Protein AF-A0A6P4A0Z2-F1 (afdb_monomer_lite)

pLDDT: mean 74.99, std 14.37, range [26.72, 94.12]

Secondary structure (DSSP, 8-state):
--HHHHHHHHHHHHHH-SPPB--TTEEEEEE-TTS-GGG--SSS---S--S-SS--BTEEEEEEEEETTEEEEEEEEB-S------BEE-TTS-EE----S---EEEEEEES--HHHH-SS--SSPTTHHHHHTTSPP-SSSBSS-SEEEEEEEETTS-EEEEEEE-TTT--THHHHHHHHHHHHHHTT-SS-SS--B--GGGGSPPSS----S--SSB-SS--THHHH---------EEEEE-HHHHHHHHHTS-TTTTTT--HHHHHHHHHHHHHHHHTT--TT-EEEEEEEEETTSHHHHHHHT--TTB-S--EEEEEEEEEHHHHHH------

Radius of gyration: 21.18 Å; chains: 1; bounding box: 59×42×60 Å

Foldseek 3Di:
DFLVVLLLQLLCCVVPNDFDFPQPLEAEEEECQPLCQQVQDLPPDGDQDGDDLADAASYKYWHWHDDPRFTFTKIKDKHDDDDDEAFDQDPVRDTDDDPPPPDEAEAEAEDAADCVRQPPPNDPNRPCVCVVCVVQDGDPHYHHGGQKYWYWYQYNVRDIDTDIDHRQQFFDSNQVSQVSNQSSCVSVVNPDDPFDADAPPVLSHHDVVHDNDDDDPRGDPHRDPVSVPPPDDDDMDIDMDIQTPVNLVVLLVLDDPVPSPPDDSVNSVQVVVSLVVLVVVPDDQADKRKYKYKDQCPDPNNCVVSVPGPNHGGDRIDIDMDIDGNVVSVVPDDPPD

Structure (mmCIF, N/CA/C/O backbone):
data_AF-A0A6P4A0Z2-F1
#
_entry.id   AF-A0A6P4A0Z2-F1
#
loop_
_atom_site.group_PDB
_atom_site.id
_atom_site.type_symbol
_atom_site.label_atom_id
_atom_site.label_alt_id
_atom_site.label_comp_id
_atom_site.label_asym_id
_atom_site.label_entity_id
_atom_site.label_seq_id
_atom_site.pdbx_PDB_ins_code
_atom_site.Cartn_x
_atom_site.Cartn_y
_atom_site.Cartn_z
_atom_site.occupancy
_atom_site.B_iso_or_equiv
_atom_site.auth_seq_id
_atom_site.auth_comp_id
_atom_site.auth_asym_id
_atom_site.auth_atom_id
_atom_site.pdbx_PD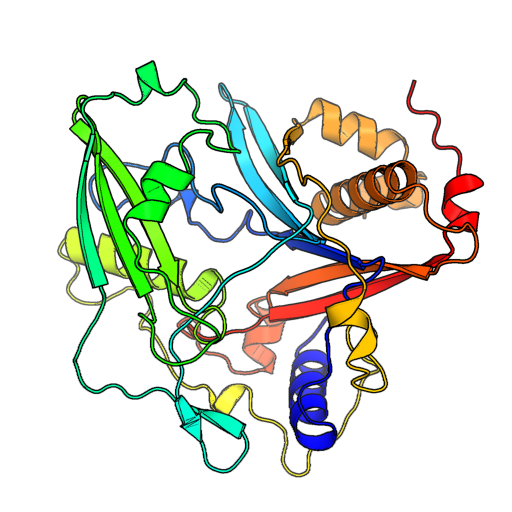B_model_num
ATOM 1 N N . MET A 1 1 ? 5.266 6.860 -14.976 1.00 73.88 1 MET A N 1
ATOM 2 C CA . MET A 1 1 ? 4.155 6.043 -15.514 1.00 73.88 1 MET A CA 1
ATOM 3 C C . MET A 1 1 ? 3.021 6.963 -15.969 1.00 73.88 1 MET A C 1
ATOM 5 O O . MET A 1 1 ? 2.949 8.081 -15.468 1.00 73.88 1 MET A O 1
ATOM 9 N N . ASN A 1 2 ? 2.187 6.549 -16.927 1.00 84.50 2 ASN A N 1
ATOM 10 C CA . ASN A 1 2 ? 1.058 7.326 -17.463 1.00 84.50 2 ASN A CA 1
ATOM 11 C C . ASN A 1 2 ? -0.149 6.408 -17.769 1.00 84.50 2 ASN A C 1
ATOM 13 O O . ASN A 1 2 ? -0.072 5.197 -17.563 1.00 84.50 2 ASN A O 1
ATOM 17 N N . ALA A 1 3 ? -1.253 6.968 -18.272 1.00 86.81 3 ALA A N 1
ATOM 18 C CA . ALA A 1 3 ? -2.455 6.202 -18.612 1.00 86.81 3 ALA A CA 1
ATOM 19 C C . ALA A 1 3 ? -2.230 5.135 -19.701 1.00 86.81 3 ALA A C 1
ATOM 21 O O . ALA A 1 3 ? -2.790 4.046 -19.614 1.00 86.81 3 ALA A O 1
ATOM 22 N N . GLU A 1 4 ? -1.389 5.411 -20.702 1.00 89.88 4 GLU A N 1
ATOM 23 C CA . GLU A 1 4 ? -1.072 4.444 -21.764 1.00 89.88 4 GLU A CA 1
ATOM 24 C C . GLU A 1 4 ? -0.305 3.226 -21.231 1.00 89.88 4 GLU A C 1
ATOM 26 O O . GLU A 1 4 ? -0.556 2.106 -21.670 1.00 89.88 4 GLU A O 1
ATOM 31 N N . TYR A 1 5 ? 0.560 3.418 -20.231 1.00 88.00 5 TYR A N 1
ATOM 32 C CA . TYR A 1 5 ? 1.212 2.317 -19.524 1.00 88.00 5 TYR A CA 1
ATOM 33 C C . TYR A 1 5 ? 0.182 1.392 -18.866 1.00 88.00 5 TYR A C 1
ATOM 35 O O . TYR A 1 5 ? 0.213 0.187 -19.091 1.00 88.00 5 TYR A O 1
ATOM 43 N N . ILE A 1 6 ? -0.790 1.958 -18.139 1.00 87.19 6 ILE A N 1
ATOM 44 C CA . ILE A 1 6 ? -1.854 1.194 -17.465 1.00 87.19 6 ILE A CA 1
ATOM 45 C C . ILE A 1 6 ? -2.699 0.405 -18.483 1.00 87.19 6 ILE A C 1
ATOM 47 O O . ILE A 1 6 ? -2.947 -0.782 -18.277 1.00 87.19 6 ILE A O 1
ATOM 51 N N . ARG A 1 7 ? -3.062 1.007 -19.628 1.00 89.62 7 ARG A N 1
ATOM 52 C CA . ARG A 1 7 ? -3.749 0.285 -20.721 1.00 89.62 7 ARG A CA 1
ATOM 53 C C . ARG A 1 7 ? -2.883 -0.833 -21.314 1.00 89.62 7 ARG A C 1
ATOM 55 O O . ARG A 1 7 ? -3.384 -1.918 -21.586 1.00 89.62 7 ARG A O 1
ATOM 62 N N . SER A 1 8 ? -1.582 -0.593 -21.481 1.00 90.44 8 SER A N 1
ATOM 63 C CA . SER A 1 8 ? -0.630 -1.604 -21.956 1.00 90.44 8 SER A CA 1
ATOM 64 C C . SER A 1 8 ? -0.470 -2.768 -20.971 1.00 90.44 8 SER A C 1
ATOM 66 O O . SER A 1 8 ? -0.196 -3.883 -21.412 1.00 90.44 8 SER A O 1
ATOM 68 N N . VAL A 1 9 ? -0.613 -2.543 -19.656 1.00 88.00 9 VAL A N 1
ATOM 69 C CA . VAL A 1 9 ? -0.628 -3.624 -18.650 1.00 88.00 9 VAL A CA 1
ATOM 70 C C . VAL A 1 9 ? -1.901 -4.455 -18.794 1.00 88.00 9 VAL A C 1
ATOM 72 O O . VAL A 1 9 ? -1.806 -5.672 -18.905 1.00 88.00 9 VAL A O 1
ATOM 75 N N . ALA A 1 10 ? -3.080 -3.827 -18.868 1.00 88.12 10 ALA A N 1
ATOM 76 C CA . ALA A 1 10 ? -4.346 -4.547 -19.050 1.00 88.12 10 ALA A CA 1
ATOM 77 C C . ALA A 1 10 ? -4.332 -5.433 -20.314 1.00 88.12 10 ALA A C 1
ATOM 79 O O . ALA A 1 10 ? -4.709 -6.604 -20.267 1.00 88.12 10 ALA A O 1
ATOM 80 N N . ASP A 1 11 ? -3.805 -4.907 -21.423 1.00 89.69 11 ASP A N 1
ATOM 81 C CA . ASP A 1 11 ? -3.636 -5.660 -22.668 1.00 89.69 11 ASP A CA 1
ATOM 82 C C . ASP A 1 11 ? -2.631 -6.814 -22.545 1.00 89.69 11 ASP A C 1
ATOM 84 O O . ASP A 1 11 ? -2.866 -7.882 -23.111 1.00 89.69 11 ASP A O 1
ATOM 88 N N . LEU A 1 12 ? -1.525 -6.628 -21.810 1.00 87.38 12 LEU A N 1
ATOM 89 C CA . LEU A 1 12 ? -0.565 -7.702 -21.534 1.00 87.38 12 LEU A CA 1
ATOM 90 C C . LEU A 1 12 ? -1.259 -8.869 -20.823 1.00 87.38 12 LEU A C 1
ATOM 92 O O . LEU A 1 12 ? -1.115 -10.003 -21.271 1.00 87.38 12 LEU A O 1
ATOM 96 N N . MET A 1 13 ? -2.034 -8.582 -19.772 1.00 85.38 13 MET A N 1
ATOM 97 C CA . MET A 1 13 ? -2.726 -9.596 -18.965 1.00 85.38 13 MET A CA 1
ATOM 98 C C . MET A 1 13 ? -3.702 -10.436 -19.799 1.00 85.38 13 MET A C 1
ATOM 100 O O . MET A 1 13 ? -3.800 -11.644 -19.603 1.00 85.38 13 MET A O 1
ATOM 104 N N . VAL A 1 14 ? -4.393 -9.821 -20.764 1.00 85.31 14 VAL A N 1
ATOM 105 C CA . VAL A 1 14 ? -5.314 -10.534 -21.669 1.00 85.31 14 VAL A CA 1
ATOM 106 C C . VAL A 1 14 ? -4.571 -11.309 -22.765 1.00 85.31 14 VAL A C 1
ATOM 108 O O . VAL A 1 14 ? -4.994 -12.400 -23.133 1.00 85.31 14 VAL A O 1
ATOM 111 N N . ILE A 1 15 ? -3.454 -10.789 -23.289 1.00 85.00 15 ILE A N 1
ATOM 112 C CA . ILE A 1 15 ? -2.695 -11.434 -24.379 1.00 85.00 15 ILE A CA 1
ATOM 113 C C . ILE A 1 15 ? -1.802 -12.582 -23.884 1.00 85.00 15 ILE A C 1
ATOM 115 O O . ILE A 1 15 ? -1.571 -13.541 -24.621 1.00 85.00 15 ILE A O 1
ATOM 119 N N . LYS A 1 16 ? -1.241 -12.468 -22.677 1.00 81.00 16 LYS A N 1
ATOM 120 C CA . LYS A 1 16 ? -0.236 -13.395 -22.129 1.00 81.00 16 LYS A CA 1
ATOM 121 C C . LYS A 1 16 ? -0.747 -14.257 -20.974 1.00 81.00 16 LYS A C 1
ATOM 123 O O . LYS A 1 16 ? -0.000 -15.110 -20.503 1.00 81.00 16 LYS A O 1
ATOM 128 N N . GLY A 1 17 ? -1.984 -14.045 -20.525 1.00 71.69 17 GLY A N 1
ATOM 129 C CA . GLY A 1 17 ? -2.387 -14.420 -19.172 1.00 71.69 17 GLY A CA 1
ATOM 130 C C . GLY A 1 17 ? -1.725 -13.501 -18.140 1.00 71.69 17 GLY A C 1
ATOM 131 O O . GLY A 1 17 ? -0.944 -12.614 -18.492 1.00 71.69 17 GLY A O 1
ATOM 132 N N . ARG A 1 18 ? -2.025 -13.707 -16.855 1.00 66.56 18 ARG A N 1
ATOM 133 C CA . ARG A 1 18 ? -1.380 -12.977 -15.756 1.00 66.56 18 ARG A CA 1
ATOM 134 C C . ARG A 1 18 ? 0.039 -13.528 -15.543 1.00 66.56 18 ARG A C 1
ATOM 136 O O . ARG A 1 18 ? 0.144 -14.653 -15.057 1.00 66.56 18 ARG A O 1
ATOM 143 N N . PRO A 1 19 ? 1.119 -12.799 -15.886 1.00 65.56 19 PRO A N 1
ATOM 144 C CA . PRO A 1 19 ? 2.472 -13.305 -15.690 1.00 65.56 19 PRO A CA 1
ATOM 145 C C . PRO A 1 19 ? 2.824 -13.314 -14.200 1.00 65.56 19 PRO A C 1
ATOM 147 O O . PRO A 1 19 ? 2.279 -12.522 -13.426 1.00 65.56 19 PRO A O 1
ATOM 150 N N . GLY A 1 20 ? 3.775 -14.163 -13.811 1.00 60.91 20 GLY A N 1
ATOM 151 C CA . GLY A 1 20 ? 4.375 -14.091 -12.481 1.00 60.91 20 GLY A CA 1
ATOM 152 C C . GLY A 1 20 ? 5.139 -12.777 -12.289 1.00 60.91 20 GLY A C 1
ATOM 153 O O . GLY A 1 20 ? 5.854 -12.323 -13.191 1.00 60.91 20 GLY A O 1
ATOM 154 N N . ASP A 1 21 ? 5.000 -12.173 -11.110 1.00 62.19 21 ASP A N 1
ATOM 155 C CA . ASP A 1 21 ? 5.887 -11.099 -10.668 1.00 62.19 21 ASP A CA 1
ATOM 156 C C . ASP A 1 21 ? 7.296 -11.676 -10.447 1.00 62.19 21 ASP A C 1
ATOM 158 O O . ASP A 1 21 ? 7.446 -12.778 -9.915 1.00 62.19 21 ASP A O 1
ATOM 162 N N . LYS A 1 22 ? 8.352 -10.938 -10.812 1.00 62.84 22 LYS A N 1
ATOM 163 C CA . LYS A 1 22 ? 9.720 -11.347 -10.456 1.00 62.84 22 LYS A CA 1
ATOM 164 C C . LYS A 1 22 ? 9.920 -11.160 -8.948 1.00 62.84 22 LYS A C 1
ATOM 166 O O . LYS A 1 22 ? 9.999 -10.018 -8.490 1.00 62.84 22 LYS A O 1
ATOM 171 N N . LEU A 1 23 ? 10.010 -12.248 -8.182 1.00 62.28 23 LEU A N 1
ATOM 172 C CA . LEU A 1 23 ? 10.170 -12.200 -6.723 1.00 62.28 23 LEU A CA 1
ATOM 173 C C . LEU A 1 23 ? 11.648 -12.275 -6.319 1.00 62.28 23 LEU A C 1
ATOM 175 O O . LEU A 1 23 ? 12.106 -11.459 -5.514 1.00 62.28 23 LEU A O 1
ATOM 179 N N . SER A 1 24 ? 12.422 -13.178 -6.929 1.00 62.06 24 SER A N 1
ATOM 180 C CA . SER A 1 24 ? 13.858 -13.289 -6.666 1.00 62.06 24 SER A CA 1
ATOM 181 C C . SER A 1 24 ? 14.622 -12.001 -6.989 1.00 62.06 24 SER A C 1
ATOM 183 O O . SER A 1 24 ? 14.451 -11.376 -8.042 1.00 62.06 24 SER A O 1
ATOM 185 N N . GLY A 1 25 ? 15.463 -11.575 -6.041 1.00 62.03 25 GLY A N 1
ATOM 186 C CA . GLY A 1 25 ? 16.284 -10.364 -6.134 1.00 62.03 25 GLY A CA 1
ATOM 187 C C . GLY A 1 25 ? 15.515 -9.040 -6.234 1.00 62.03 25 GLY A C 1
ATOM 188 O O . GLY A 1 25 ? 16.148 -7.993 -6.385 1.00 62.03 25 GLY A O 1
ATOM 189 N N . ASN A 1 26 ? 14.181 -9.051 -6.145 1.00 68.62 26 ASN A N 1
ATOM 190 C CA . ASN A 1 26 ? 13.351 -7.853 -6.219 1.00 68.62 26 ASN A CA 1
ATOM 191 C C . ASN A 1 26 ? 13.141 -7.238 -4.824 1.00 68.62 26 ASN A C 1
ATOM 193 O O . ASN A 1 26 ? 13.148 -7.924 -3.795 1.00 68.62 26 ASN A O 1
ATOM 197 N N . TYR A 1 27 ? 12.980 -5.920 -4.786 1.00 72.88 27 TYR A N 1
ATOM 198 C CA . TYR A 1 27 ? 12.559 -5.151 -3.622 1.00 72.88 27 TYR A CA 1
ATOM 199 C C . TYR A 1 27 ? 11.409 -4.248 -4.060 1.00 72.88 27 TYR A C 1
ATOM 201 O O . TYR A 1 27 ? 11.608 -3.274 -4.786 1.00 72.88 27 TYR A O 1
ATOM 209 N N . ILE A 1 28 ? 10.192 -4.606 -3.669 1.00 72.88 28 ILE A N 1
ATOM 210 C CA . ILE A 1 28 ? 8.987 -3.852 -3.994 1.00 72.88 28 ILE A CA 1
ATOM 211 C C . ILE A 1 28 ? 8.814 -2.764 -2.930 1.00 72.88 28 ILE A C 1
ATOM 213 O O . ILE A 1 28 ? 8.927 -3.048 -1.742 1.00 72.88 28 ILE A O 1
ATOM 217 N N . VAL A 1 29 ? 8.548 -1.517 -3.321 1.00 73.50 29 VAL A N 1
ATOM 218 C CA . VAL A 1 29 ? 8.342 -0.405 -2.377 1.00 73.50 29 VAL A CA 1
ATOM 219 C C . VAL A 1 29 ? 7.058 0.342 -2.698 1.00 73.50 29 VAL A C 1
ATOM 221 O O . VAL A 1 29 ? 6.852 0.773 -3.834 1.00 73.50 29 VAL A O 1
ATOM 224 N N . SER A 1 30 ? 6.211 0.529 -1.686 1.00 78.00 30 SER A N 1
ATOM 225 C CA . SER A 1 30 ? 4.971 1.298 -1.781 1.00 78.00 30 SER A CA 1
ATOM 226 C C . SER A 1 30 ? 5.030 2.562 -0.923 1.00 78.00 30 SER A C 1
ATOM 228 O O . SER A 1 30 ? 5.354 2.514 0.266 1.00 78.00 30 SER A O 1
ATOM 230 N N . ASP A 1 31 ? 4.723 3.710 -1.529 1.00 76.38 31 ASP A N 1
ATOM 231 C CA . ASP A 1 31 ? 4.535 4.969 -0.807 1.00 76.38 31 ASP A CA 1
ATOM 232 C C . ASP A 1 31 ? 3.064 5.127 -0.421 1.00 76.38 31 ASP A C 1
ATOM 234 O O . ASP A 1 31 ? 2.204 5.350 -1.277 1.00 76.38 31 ASP A O 1
ATOM 238 N N . ILE A 1 32 ? 2.781 5.025 0.877 1.00 74.00 32 ILE A N 1
ATOM 239 C CA . ILE A 1 32 ? 1.437 5.209 1.429 1.00 74.00 32 ILE A CA 1
ATOM 240 C C . ILE A 1 32 ? 1.324 6.463 2.305 1.00 74.00 32 ILE A C 1
ATOM 242 O O . ILE A 1 32 ? 0.273 6.690 2.902 1.00 74.00 32 ILE A O 1
ATOM 246 N N . THR A 1 33 ? 2.339 7.341 2.289 1.00 73.75 33 THR A N 1
ATOM 247 C CA . THR A 1 33 ? 2.391 8.641 3.004 1.00 73.75 33 THR A CA 1
ATOM 248 C C . THR A 1 33 ? 1.307 9.645 2.585 1.00 73.75 33 THR A C 1
ATOM 250 O O . THR A 1 33 ? 1.284 10.779 3.055 1.00 73.75 33 THR A O 1
ATOM 253 N N . ARG A 1 34 ? 0.452 9.268 1.629 1.00 73.12 34 ARG A N 1
ATOM 254 C CA . ARG A 1 34 ? -0.602 10.097 1.030 1.00 73.12 34 ARG A CA 1
ATOM 255 C C . ARG A 1 34 ? -1.938 9.361 0.919 1.00 73.12 34 ARG A C 1
ATOM 257 O O . ARG A 1 34 ? -2.757 9.710 0.071 1.00 73.12 34 ARG A O 1
ATOM 264 N N . THR A 1 35 ? -2.128 8.312 1.718 1.00 68.69 35 THR A N 1
ATOM 265 C CA . THR A 1 35 ? -3.398 7.568 1.786 1.00 68.69 35 THR A CA 1
ATOM 266 C C . THR A 1 35 ? -4.459 8.292 2.615 1.00 68.69 35 THR A C 1
ATOM 268 O O . THR A 1 35 ? -5.642 8.039 2.403 1.00 68.69 35 THR A O 1
ATOM 271 N N . GLY A 1 36 ? -4.060 9.225 3.492 1.00 72.44 36 GLY A N 1
ATOM 272 C CA . GLY A 1 36 ? -4.975 9.977 4.353 1.00 72.44 36 GLY A CA 1
ATOM 273 C C . GLY A 1 36 ? -5.558 9.128 5.481 1.00 72.44 36 GLY A C 1
ATOM 274 O O . GLY A 1 36 ? -6.582 9.493 6.048 1.00 72.44 36 GLY A O 1
ATOM 275 N N . LEU A 1 37 ? -4.937 7.982 5.787 1.00 73.12 37 LEU A N 1
ATOM 276 C CA . LEU A 1 37 ? -5.326 7.122 6.905 1.00 73.12 37 LEU A CA 1
ATOM 277 C C . LEU A 1 37 ? -5.089 7.827 8.249 1.00 73.12 37 LEU A C 1
ATOM 279 O O . LEU A 1 37 ? -5.824 7.583 9.201 1.00 73.12 37 LEU A O 1
ATOM 283 N N . GLU A 1 38 ? -4.107 8.730 8.311 1.00 75.62 38 GLU A N 1
ATOM 284 C CA . GLU A 1 38 ? -3.808 9.560 9.481 1.00 75.62 38 GLU A CA 1
ATOM 285 C C . GLU A 1 38 ? -4.882 10.620 9.793 1.00 75.62 38 GLU A C 1
ATOM 287 O O . GLU A 1 38 ? -4.957 11.093 10.925 1.00 75.62 38 GLU A O 1
ATOM 292 N N . ASP A 1 39 ? -5.725 10.971 8.815 1.00 79.75 39 ASP A N 1
ATOM 293 C CA . ASP A 1 39 ? -6.768 12.001 8.933 1.00 79.75 39 ASP A CA 1
ATOM 294 C C . ASP A 1 39 ? -8.164 11.404 9.239 1.00 79.75 39 ASP A C 1
ATOM 296 O O . ASP A 1 39 ? -9.150 12.134 9.378 1.00 79.75 39 ASP A O 1
ATOM 300 N N . VAL A 1 40 ? -8.275 10.072 9.349 1.00 73.06 40 VAL A N 1
ATOM 301 C CA . VAL A 1 40 ? -9.548 9.358 9.556 1.00 73.06 40 VAL A CA 1
ATOM 302 C C . VAL A 1 40 ? -10.035 9.501 11.002 1.00 73.06 40 VAL A C 1
ATOM 304 O O . VAL A 1 40 ? -9.732 8.681 11.866 1.00 73.06 40 VAL A O 1
ATOM 307 N N . ASP A 1 41 ? -10.878 10.501 11.259 1.00 72.88 41 ASP A N 1
ATOM 308 C CA . ASP A 1 41 ? -11.636 10.615 12.512 1.00 72.88 41 ASP A CA 1
ATOM 309 C C . ASP A 1 41 ? -13.048 10.018 12.371 1.00 72.88 41 ASP A C 1
ATOM 311 O O . ASP A 1 41 ? -13.933 10.585 11.718 1.00 72.88 41 ASP A O 1
ATOM 315 N N . SER A 1 42 ? -13.276 8.896 13.059 1.00 60.53 42 SER A N 1
ATOM 316 C CA . SER A 1 42 ? -14.569 8.191 13.123 1.00 60.53 42 SER A CA 1
ATOM 317 C C . SER A 1 42 ? -15.516 8.717 14.219 1.00 60.53 42 SER A C 1
ATOM 319 O O . SER A 1 42 ? -16.473 8.037 14.584 1.00 60.53 42 SER A O 1
ATOM 321 N N . GLY A 1 43 ? -15.255 9.912 14.762 1.00 56.12 43 GLY A N 1
ATOM 322 C CA . GLY A 1 43 ? -15.976 10.519 15.890 1.00 56.12 43 GLY A CA 1
ATOM 323 C C . GLY A 1 43 ? -15.319 10.274 17.254 1.00 56.12 43 GLY A C 1
ATOM 324 O O . GLY A 1 43 ? -15.958 10.493 18.279 1.00 56.12 43 GLY A O 1
ATOM 325 N N . TRP A 1 44 ? -14.071 9.799 17.263 1.00 60.25 44 TRP A N 1
ATOM 326 C CA . TRP A 1 44 ? -13.322 9.388 18.461 1.00 60.25 44 TRP A CA 1
ATOM 327 C C . TRP A 1 44 ? -11.921 10.028 18.534 1.00 60.25 44 TRP A C 1
ATOM 329 O O . TRP A 1 44 ? -11.174 9.748 19.467 1.00 60.25 44 TRP A O 1
ATOM 339 N N . GLY A 1 45 ? -11.569 10.900 17.581 1.00 68.88 45 GLY A N 1
ATOM 340 C CA . GLY A 1 45 ? -10.248 11.519 17.469 1.00 68.88 45 GLY A CA 1
ATOM 341 C C . GLY A 1 45 ? -9.424 10.969 16.303 1.00 68.88 45 GLY A C 1
ATOM 342 O O . GLY A 1 45 ? -9.870 10.096 15.558 1.00 68.88 45 GLY A O 1
ATOM 343 N N . LEU A 1 46 ? -8.221 11.521 16.137 1.00 75.25 46 LEU A N 1
ATOM 344 C CA . LEU A 1 46 ? -7.253 11.089 15.124 1.00 75.25 46 LEU A CA 1
ATOM 345 C C . LEU A 1 46 ? -6.423 9.894 15.632 1.00 75.25 46 LEU A C 1
ATOM 347 O O . LEU A 1 46 ? -6.137 9.830 16.830 1.00 75.25 46 LEU A O 1
ATOM 351 N N . PRO A 1 47 ? -6.009 8.966 14.752 1.00 73.94 47 PRO A N 1
ATOM 352 C CA . PRO A 1 47 ? -5.194 7.813 15.130 1.00 73.94 47 PRO A CA 1
ATOM 353 C C . PRO A 1 47 ? -3.756 8.201 15.521 1.00 73.94 47 PRO A C 1
ATOM 355 O O . PRO A 1 47 ? -3.130 9.037 14.874 1.00 73.94 47 PRO A O 1
ATOM 358 N N . GLU A 1 48 ? -3.189 7.526 16.530 1.00 68.62 48 GLU A N 1
ATOM 359 C CA . GLU A 1 48 ? -1.758 7.654 16.879 1.00 68.62 48 GLU A CA 1
ATOM 360 C C . GLU A 1 48 ? -0.833 7.026 15.822 1.00 68.62 48 GLU A C 1
ATOM 362 O O . GLU A 1 48 ? 0.272 7.509 15.574 1.00 68.62 48 GLU A O 1
ATOM 367 N N . TYR A 1 49 ? -1.293 5.948 15.184 1.00 75.81 49 TYR A N 1
ATOM 368 C CA . TYR A 1 49 ? -0.614 5.273 14.085 1.00 75.81 49 TYR A CA 1
ATOM 369 C C . TYR A 1 49 ? -1.641 4.794 13.057 1.00 75.81 49 TYR A C 1
ATOM 371 O O . TYR A 1 49 ? -2.660 4.205 13.418 1.00 75.81 49 TYR A O 1
ATOM 379 N N . ALA A 1 50 ? -1.358 5.022 11.773 1.00 75.56 50 ALA A N 1
ATOM 380 C CA . ALA A 1 50 ? -2.250 4.674 10.676 1.00 75.56 50 ALA A CA 1
ATOM 381 C C . ALA A 1 50 ? -1.451 4.111 9.487 1.00 75.56 50 ALA A C 1
ATOM 383 O O . ALA A 1 50 ? -0.849 4.848 8.707 1.00 75.56 50 ALA A O 1
ATOM 384 N N . GLY A 1 51 ? -1.411 2.782 9.366 1.00 67.38 51 GLY A N 1
ATOM 385 C CA . GLY A 1 51 ? -0.660 2.081 8.324 1.00 67.38 51 GLY A CA 1
ATOM 386 C C . GLY A 1 51 ? -0.550 0.567 8.571 1.00 67.38 51 GLY A C 1
ATOM 387 O O . GLY A 1 51 ? -1.150 0.057 9.519 1.00 67.38 51 GLY A O 1
ATOM 388 N N . PRO A 1 52 ? 0.194 -0.169 7.724 1.00 59.75 52 PRO A N 1
ATOM 389 C CA . PRO A 1 52 ? 0.445 -1.598 7.880 1.00 59.75 52 PRO A CA 1
ATOM 390 C C . PRO A 1 52 ? 1.240 -1.893 9.167 1.00 59.75 52 PRO A C 1
ATOM 392 O O . PRO A 1 52 ? 2.385 -1.458 9.283 1.00 59.75 52 PRO A O 1
ATOM 395 N N . PRO A 1 53 ? 0.697 -2.665 10.127 1.00 55.41 53 PRO A N 1
ATOM 396 C CA . PRO A 1 53 ? 1.360 -2.925 11.414 1.00 55.41 53 PRO A CA 1
ATOM 397 C C . PRO A 1 53 ? 2.607 -3.823 11.298 1.00 55.41 53 PRO A C 1
ATOM 399 O O . PRO A 1 53 ? 3.406 -3.925 12.232 1.00 55.41 53 PRO A O 1
ATOM 402 N N . MET A 1 54 ? 2.756 -4.481 10.150 1.00 59.09 54 MET A N 1
ATOM 403 C CA . MET A 1 54 ? 3.887 -5.297 9.726 1.00 59.09 54 MET A CA 1
ATOM 404 C C . MET A 1 54 ? 3.984 -5.243 8.196 1.00 59.09 54 MET A C 1
ATOM 406 O O . MET A 1 54 ? 3.174 -4.586 7.537 1.00 59.09 54 MET A O 1
ATOM 410 N N . THR A 1 55 ? 4.961 -5.941 7.622 1.00 58.16 55 THR A N 1
ATOM 411 C CA . THR A 1 55 ? 5.202 -5.929 6.174 1.00 58.16 55 THR A CA 1
ATOM 412 C C . THR A 1 55 ? 5.307 -7.329 5.591 1.00 58.16 55 THR A C 1
ATOM 414 O O . THR A 1 55 ? 5.415 -8.306 6.327 1.00 58.16 55 THR A O 1
ATOM 417 N N . PHE A 1 56 ? 5.228 -7.419 4.264 1.00 56.88 56 PHE A N 1
ATOM 418 C CA . PHE A 1 56 ? 5.243 -8.679 3.527 1.00 56.88 56 PHE A CA 1
ATOM 419 C C . PHE A 1 56 ? 6.616 -8.958 2.910 1.00 56.88 56 PHE A C 1
ATOM 421 O O . PHE A 1 56 ? 7.398 -8.026 2.703 1.00 56.88 56 PHE A O 1
ATOM 428 N N . PRO A 1 57 ? 6.925 -10.227 2.598 1.00 49.91 57 PRO A N 1
ATOM 429 C CA . PRO A 1 57 ? 8.175 -10.622 1.962 1.00 49.91 57 PRO A CA 1
ATOM 430 C C . PRO A 1 57 ? 8.464 -9.747 0.751 1.00 49.91 57 PRO A C 1
ATOM 432 O O . PRO A 1 57 ? 7.579 -9.528 -0.074 1.00 49.91 57 PRO A O 1
ATOM 435 N N . TYR A 1 58 ? 9.698 -9.256 0.639 1.00 57.19 58 TYR A N 1
ATOM 436 C CA . TYR A 1 58 ? 10.149 -8.418 -0.479 1.00 57.19 58 TYR A CA 1
ATOM 437 C C . TYR A 1 58 ? 9.449 -7.049 -0.599 1.00 57.19 58 TYR A C 1
ATOM 439 O O . TYR A 1 58 ? 9.864 -6.264 -1.448 1.00 57.19 58 TYR A O 1
ATOM 447 N N . LEU A 1 59 ? 8.461 -6.723 0.247 1.00 59.78 59 LEU A N 1
ATOM 448 C CA . LEU A 1 59 ? 7.677 -5.488 0.200 1.00 59.78 59 LEU A CA 1
ATOM 449 C C . LEU A 1 59 ? 8.048 -4.540 1.350 1.00 59.78 59 LEU A C 1
ATOM 451 O O . LEU A 1 59 ? 7.953 -4.886 2.527 1.00 59.78 59 LEU A O 1
ATOM 455 N N . GLY A 1 60 ? 8.446 -3.320 0.996 1.00 61.47 60 GLY A N 1
ATOM 456 C CA . GLY A 1 60 ? 8.649 -2.209 1.918 1.00 61.47 60 GLY A CA 1
ATOM 457 C C . GLY A 1 60 ? 7.543 -1.160 1.813 1.00 61.47 60 GLY A C 1
ATOM 458 O O . GLY A 1 60 ? 7.052 -0.871 0.719 1.00 61.47 60 GLY A O 1
ATOM 459 N N . TYR A 1 61 ? 7.182 -0.547 2.940 1.00 73.62 61 TYR A N 1
ATOM 460 C CA . TYR A 1 61 ? 6.250 0.582 2.978 1.00 73.62 61 TYR A CA 1
ATOM 461 C C . TYR A 1 61 ? 6.919 1.824 3.554 1.00 73.62 61 TYR A C 1
ATOM 463 O O . TYR A 1 61 ? 7.548 1.771 4.612 1.00 73.62 61 TYR A O 1
ATOM 471 N N . ASN A 1 62 ? 6.716 2.954 2.878 1.00 77.50 62 ASN A N 1
ATOM 472 C CA . ASN A 1 62 ? 6.985 4.276 3.426 1.00 77.50 62 ASN A CA 1
ATOM 473 C C . ASN A 1 62 ? 5.673 4.828 3.994 1.00 77.50 62 ASN A C 1
ATOM 475 O O . ASN A 1 62 ? 4.711 5.027 3.248 1.00 77.50 62 ASN A O 1
ATOM 479 N N . VAL A 1 63 ? 5.641 5.062 5.306 1.00 78.50 63 VAL A N 1
ATOM 480 C CA . VAL A 1 63 ? 4.471 5.561 6.044 1.00 78.50 63 VAL A CA 1
ATOM 481 C C . VAL A 1 63 ? 4.781 6.946 6.599 1.00 78.50 63 VAL A C 1
ATOM 483 O O . VAL A 1 63 ? 5.901 7.211 7.042 1.00 78.50 63 VAL A O 1
ATOM 486 N N . HIS A 1 64 ? 3.808 7.853 6.557 1.00 79.88 64 HIS A N 1
ATOM 487 C CA . HIS A 1 64 ? 3.955 9.165 7.175 1.00 79.88 64 HIS A CA 1
ATOM 488 C C . HIS A 1 64 ? 3.820 9.020 8.695 1.00 79.88 64 HIS A C 1
ATOM 490 O O . HIS A 1 64 ? 2.926 8.320 9.166 1.00 79.88 64 HIS A O 1
ATOM 496 N N . TYR A 1 65 ? 4.730 9.619 9.468 1.00 78.50 65 TYR A N 1
ATOM 497 C CA . TYR A 1 65 ? 4.760 9.417 10.916 1.00 78.50 65 TYR A CA 1
ATOM 498 C C . TYR A 1 65 ? 5.298 10.639 11.662 1.00 78.50 65 TYR A C 1
ATOM 500 O O . TYR A 1 65 ? 6.287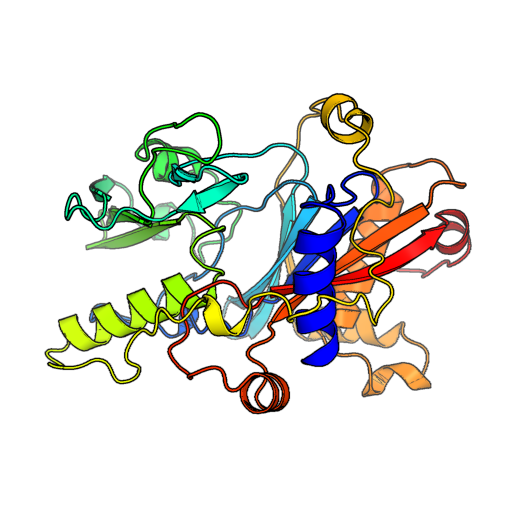 11.249 11.250 1.00 78.50 65 TYR A O 1
ATOM 508 N N . LYS A 1 66 ? 4.668 10.968 12.793 1.00 79.12 66 LYS A N 1
ATOM 509 C CA . LYS A 1 66 ? 5.062 12.068 13.681 1.00 79.12 66 LYS A CA 1
ATOM 510 C C . LYS A 1 66 ? 5.583 11.508 14.998 1.00 79.12 66 LYS A C 1
ATOM 512 O O . LYS A 1 66 ? 4.830 10.887 15.737 1.00 79.12 66 LYS A O 1
ATOM 517 N N . ASN A 1 67 ? 6.844 11.785 15.332 1.00 73.25 67 ASN A N 1
ATOM 518 C CA . ASN A 1 67 ? 7.442 11.370 16.604 1.00 73.25 67 ASN A CA 1
ATOM 519 C C . ASN A 1 67 ? 7.859 12.602 17.421 1.00 73.25 67 ASN A C 1
ATOM 521 O O . ASN A 1 67 ? 8.695 13.394 16.982 1.00 73.25 67 ASN A O 1
ATOM 525 N N . LYS A 1 68 ? 7.252 12.782 18.605 1.00 77.31 68 LYS A N 1
ATOM 526 C CA . LYS A 1 68 ? 7.556 13.863 19.572 1.00 77.31 68 LYS A CA 1
ATOM 527 C C . LYS A 1 68 ? 7.612 15.272 18.948 1.00 77.31 68 LYS A C 1
ATOM 529 O O . LYS A 1 68 ? 8.459 16.085 19.305 1.00 77.31 68 LYS A O 1
ATOM 534 N N . GLY A 1 69 ? 6.699 15.552 18.016 1.00 74.75 69 GLY A N 1
ATOM 535 C CA . GLY A 1 69 ? 6.584 16.845 17.327 1.00 74.75 69 GLY A CA 1
ATOM 536 C C . GLY A 1 69 ? 7.404 16.988 16.039 1.00 74.75 69 GLY A C 1
ATOM 537 O O . GLY A 1 69 ? 7.288 18.019 15.387 1.00 74.75 69 GLY A O 1
ATOM 538 N N . ASN A 1 70 ? 8.184 15.976 15.643 1.00 74.38 70 ASN A N 1
ATOM 539 C CA . ASN A 1 70 ? 8.916 15.963 14.374 1.00 74.38 70 ASN A CA 1
ATOM 540 C C . ASN A 1 70 ? 8.182 15.127 13.315 1.00 74.38 70 ASN A C 1
ATOM 542 O O . ASN A 1 70 ? 7.895 13.951 13.550 1.00 74.38 70 ASN A O 1
ATOM 546 N N . ASP A 1 71 ? 7.944 15.709 12.139 1.00 83.50 71 ASP A N 1
ATOM 547 C CA . ASP A 1 71 ? 7.485 14.988 10.947 1.00 83.50 71 ASP A CA 1
ATOM 548 C C . ASP A 1 71 ? 8.621 14.148 10.340 1.00 83.50 71 ASP A C 1
ATOM 550 O O . ASP A 1 71 ? 9.730 14.640 10.106 1.00 83.50 71 ASP A O 1
ATOM 554 N N . GLY A 1 72 ? 8.340 12.886 10.025 1.00 80.62 72 GLY A N 1
ATOM 555 C CA . GLY A 1 72 ? 9.290 11.977 9.391 1.00 80.62 72 GLY A CA 1
ATOM 556 C C . GLY A 1 72 ? 8.614 10.899 8.551 1.00 80.62 72 GLY A C 1
ATOM 557 O O . GLY A 1 72 ? 7.391 10.859 8.402 1.00 80.62 72 GLY A O 1
ATOM 558 N N . ILE A 1 73 ? 9.441 10.030 7.971 1.00 82.38 73 ILE A N 1
ATOM 559 C CA . ILE A 1 73 ? 8.980 8.826 7.277 1.00 82.38 73 ILE A CA 1
ATOM 560 C C . ILE A 1 73 ? 9.391 7.618 8.110 1.00 82.38 73 ILE A C 1
ATOM 562 O O . ILE A 1 73 ? 10.561 7.473 8.476 1.00 82.38 73 ILE A O 1
ATOM 566 N N . LEU A 1 74 ? 8.422 6.754 8.388 1.00 80.12 74 LEU A N 1
ATOM 567 C CA . LEU A 1 74 ? 8.656 5.446 8.968 1.00 80.12 74 LEU A CA 1
ATOM 568 C C . LEU A 1 74 ? 8.802 4.440 7.825 1.00 80.12 74 LEU A C 1
ATOM 570 O O . LEU A 1 74 ? 7.881 4.266 7.023 1.00 80.12 74 LEU A O 1
ATOM 574 N N . VAL A 1 75 ? 9.974 3.814 7.734 1.00 78.69 75 VAL A N 1
ATOM 575 C CA . VAL A 1 75 ? 10.267 2.797 6.719 1.00 78.69 75 VAL A CA 1
ATOM 576 C C . VAL A 1 75 ? 10.105 1.420 7.351 1.00 78.69 75 VAL A C 1
ATOM 578 O O . VAL A 1 75 ? 10.759 1.112 8.350 1.00 78.69 75 VAL A O 1
ATOM 581 N N . LEU A 1 76 ? 9.237 0.602 6.762 1.00 69.62 76 LEU A N 1
ATOM 582 C CA . LEU A 1 76 ? 8.918 -0.754 7.210 1.00 69.62 76 LEU A CA 1
ATOM 583 C C . LEU A 1 76 ? 9.371 -1.768 6.148 1.00 69.62 76 LEU A C 1
ATOM 585 O O . LEU A 1 76 ? 9.114 -1.532 4.967 1.00 69.62 76 LEU A O 1
ATOM 589 N N . ILE A 1 77 ? 10.031 -2.867 6.540 1.00 63.59 77 ILE A N 1
ATOM 590 C CA . ILE A 1 77 ? 10.581 -3.887 5.617 1.00 63.59 77 ILE A CA 1
ATOM 591 C C . ILE A 1 77 ? 10.472 -5.331 6.160 1.00 63.59 77 ILE A C 1
ATOM 593 O O . ILE A 1 77 ? 10.712 -5.562 7.348 1.00 63.59 77 ILE A O 1
ATOM 597 N N . CYS A 1 78 ? 10.208 -6.310 5.274 1.00 47.75 78 CYS A N 1
ATOM 598 C CA . CYS A 1 78 ? 10.152 -7.748 5.605 1.00 47.75 78 CYS A CA 1
ATOM 599 C C . CYS A 1 78 ? 10.909 -8.663 4.627 1.00 47.75 78 CYS A C 1
ATOM 601 O O . CYS A 1 78 ? 11.201 -8.295 3.487 1.00 47.75 78 CYS A O 1
ATOM 603 N N . GLN A 1 79 ? 11.144 -9.901 5.075 1.00 46.69 79 GLN A N 1
ATOM 604 C CA . GLN A 1 79 ? 11.524 -11.100 4.298 1.00 46.69 79 GLN A CA 1
ATOM 605 C C . GLN A 1 79 ? 10.425 -12.221 4.544 1.00 46.69 79 GLN A C 1
ATOM 607 O O . GLN A 1 79 ? 9.468 -11.883 5.237 1.00 46.69 79 GLN A O 1
ATOM 612 N N . PRO A 1 80 ? 10.439 -13.457 3.962 1.00 35.19 80 PRO A N 1
ATOM 613 C CA . PRO A 1 80 ? 9.337 -14.485 3.909 1.00 35.19 80 PRO A CA 1
ATOM 614 C C . PRO A 1 80 ? 8.360 -14.670 5.115 1.00 35.19 80 PRO A C 1
ATOM 616 O O . PRO A 1 80 ? 8.792 -14.520 6.249 1.00 35.19 80 PRO A O 1
ATOM 619 N N . LEU A 1 81 ? 7.058 -15.047 4.997 1.00 38.44 81 LEU A N 1
ATOM 620 C CA . LEU A 1 81 ? 6.191 -15.508 3.867 1.00 38.44 81 LEU A CA 1
ATOM 621 C C . LEU A 1 81 ? 4.770 -14.808 3.830 1.00 38.44 81 LEU A C 1
ATOM 623 O O . LEU A 1 81 ? 4.670 -13.660 4.248 1.00 38.44 81 LEU A O 1
ATOM 627 N N . LEU A 1 82 ? 3.691 -15.415 3.277 1.00 37.69 82 LEU A N 1
ATOM 628 C CA . LEU A 1 82 ? 2.447 -14.740 2.781 1.00 37.69 82 LEU A CA 1
ATOM 629 C C . LEU A 1 82 ? 1.074 -15.396 3.115 1.00 37.69 82 LEU A C 1
ATOM 631 O O . LEU A 1 82 ? 1.041 -16.598 3.368 1.00 37.69 82 LEU A O 1
ATOM 635 N N . ALA A 1 83 ? -0.039 -14.612 3.003 1.00 26.72 83 ALA A N 1
ATOM 636 C CA . ALA A 1 83 ? -1.462 -15.060 3.056 1.00 26.72 83 ALA A CA 1
ATOM 637 C C . ALA A 1 83 ? -2.562 -14.073 2.471 1.00 26.72 83 ALA A C 1
ATOM 639 O O . ALA A 1 83 ? -2.183 -12.941 2.181 1.00 26.72 83 ALA A O 1
ATOM 640 N N . MET A 1 84 ? -3.918 -14.297 2.434 1.00 40.25 84 MET A N 1
ATOM 641 C CA . MET A 1 84 ? -4.831 -15.225 1.653 1.00 40.25 84 MET A CA 1
ATOM 642 C C . MET A 1 84 ? -6.353 -14.743 1.578 1.00 40.25 84 MET A C 1
ATOM 644 O O . MET A 1 84 ? -6.783 -14.032 2.483 1.00 40.25 84 MET A O 1
ATOM 648 N N . GLU A 1 85 ? -7.201 -15.139 0.578 1.00 38.12 85 GLU A N 1
ATOM 649 C CA . GLU A 1 85 ? -8.714 -15.283 0.693 1.00 38.12 85 GLU A CA 1
ATOM 650 C C . GLU A 1 85 ? -9.783 -14.373 -0.102 1.00 38.12 85 GLU A C 1
ATOM 652 O O . GLU A 1 85 ? -9.608 -13.165 -0.188 1.00 38.12 85 GLU A O 1
ATOM 657 N N . ARG A 1 86 ? -10.967 -14.931 -0.546 1.00 53.38 86 ARG A N 1
ATOM 658 C CA . ARG A 1 86 ? -12.362 -14.449 -0.976 1.00 53.38 86 ARG A CA 1
ATOM 659 C C . ARG A 1 86 ? -12.973 -14.593 -2.388 1.00 53.38 86 ARG A C 1
ATOM 661 O O . ARG A 1 86 ? -14.166 -14.884 -2.482 1.00 53.38 86 ARG A O 1
ATOM 668 N N . LEU A 1 87 ? -12.286 -14.415 -3.493 1.00 53.12 87 LEU A N 1
ATOM 669 C CA . LEU A 1 87 ? -12.959 -14.286 -4.798 1.00 53.12 87 LEU A CA 1
ATOM 670 C C . LEU A 1 87 ? -13.662 -15.581 -5.282 1.00 53.12 87 LEU A C 1
ATOM 672 O O . LEU A 1 87 ? -13.583 -16.632 -4.649 1.00 53.12 87 LEU A O 1
ATOM 676 N N . LYS A 1 88 ? -14.397 -15.514 -6.396 1.00 57.97 88 LYS A N 1
ATOM 677 C CA . LYS A 1 88 ? -14.864 -16.705 -7.131 1.00 57.97 88 LYS A CA 1
ATOM 678 C C . LYS A 1 88 ? -14.215 -16.715 -8.508 1.00 57.97 88 LYS A C 1
ATOM 680 O O . LYS A 1 88 ? -14.103 -15.660 -9.124 1.00 57.97 88 LYS A O 1
ATOM 685 N N . GLU A 1 89 ? -13.808 -17.877 -8.997 1.00 67.81 89 GLU A N 1
ATOM 686 C CA . GLU A 1 89 ? -13.257 -18.005 -10.348 1.00 67.81 89 GLU A CA 1
ATOM 687 C C . GLU A 1 89 ? -14.390 -18.164 -11.377 1.00 67.81 89 GLU A C 1
ATOM 689 O O . GLU A 1 89 ? -15.312 -18.965 -11.202 1.00 67.81 89 GLU A O 1
ATOM 694 N N . GLY A 1 90 ? -14.351 -17.352 -12.431 1.00 59.69 90 GLY A N 1
ATOM 695 C CA . GLY A 1 90 ? -15.236 -17.426 -13.587 1.00 59.69 90 GLY A CA 1
ATOM 696 C C . GLY A 1 90 ? -14.712 -18.388 -14.655 1.00 59.69 90 GLY A C 1
ATOM 697 O O . GLY A 1 90 ? -13.560 -18.807 -14.639 1.00 59.69 90 GLY A O 1
ATOM 698 N N . LEU A 1 91 ? -15.551 -18.692 -15.650 1.00 54.66 91 LEU A N 1
ATOM 699 C CA . LEU A 1 91 ? -15.278 -19.698 -16.694 1.00 54.66 91 LEU A CA 1
ATOM 700 C C . LEU A 1 91 ? -14.040 -19.423 -17.581 1.00 54.66 91 LEU A C 1
ATOM 702 O O . LEU A 1 91 ? -13.670 -20.287 -18.372 1.00 54.66 91 LEU A O 1
ATOM 706 N N . GLY A 1 92 ? -13.422 -18.242 -17.473 1.00 60.66 92 GLY A N 1
ATOM 707 C CA . GLY A 1 92 ? -12.189 -17.854 -18.167 1.00 60.66 92 GLY A CA 1
ATOM 708 C C . GLY A 1 92 ? -11.003 -17.526 -17.247 1.00 60.66 92 GLY A C 1
ATOM 709 O O . GLY A 1 92 ? -10.080 -16.858 -17.700 1.00 60.66 92 GLY A O 1
ATOM 710 N N . GLY A 1 93 ? -11.037 -17.916 -15.965 1.00 65.25 93 GLY A N 1
ATOM 711 C CA . GLY A 1 93 ? -10.004 -17.564 -14.972 1.00 65.25 93 GLY A CA 1
ATOM 712 C C . GLY A 1 93 ? -10.127 -16.143 -14.398 1.00 65.25 93 GLY A C 1
ATOM 713 O O . GLY A 1 93 ? -9.265 -15.677 -13.654 1.00 65.25 93 GLY A O 1
ATOM 714 N N . GLU A 1 94 ? -11.198 -15.426 -14.745 1.00 70.69 94 GLU A N 1
ATOM 715 C CA . GLU A 1 94 ? -11.511 -14.097 -14.214 1.00 70.69 94 GLU A CA 1
ATOM 716 C C . GLU A 1 94 ? -12.023 -14.184 -12.770 1.00 70.69 94 GLU A C 1
ATOM 718 O O . GLU A 1 94 ? -12.736 -15.119 -12.410 1.00 70.69 94 GLU A O 1
ATOM 723 N N . LEU A 1 95 ? -11.721 -13.185 -11.939 1.00 69.88 95 LEU A N 1
ATOM 724 C CA . LEU A 1 95 ? -12.168 -13.155 -10.545 1.00 69.88 95 LEU A CA 1
ATOM 725 C C . LEU A 1 95 ? -13.483 -12.372 -10.422 1.00 69.88 95 LEU A C 1
ATOM 727 O O . LEU A 1 95 ? -13.530 -11.161 -10.641 1.00 69.88 95 LEU A O 1
ATOM 731 N N . LEU A 1 96 ? -14.551 -13.079 -10.062 1.00 71.81 96 LEU A N 1
ATOM 732 C CA . LEU A 1 96 ? -15.910 -12.567 -9.919 1.00 71.81 96 LEU A CA 1
ATOM 733 C C . LEU A 1 96 ? -16.251 -12.268 -8.454 1.00 71.81 96 LEU A C 1
ATOM 735 O O . LEU A 1 96 ? -15.785 -12.934 -7.525 1.00 71.81 96 LEU A O 1
ATOM 739 N N . VAL A 1 97 ? -17.121 -11.274 -8.264 1.00 69.44 97 VAL A N 1
ATOM 740 C CA . VAL A 1 97 ? -17.619 -10.840 -6.954 1.00 69.44 97 VAL A CA 1
ATOM 741 C C . VAL A 1 97 ? -19.112 -11.109 -6.873 1.00 69.44 97 VAL A C 1
ATOM 743 O O . VAL A 1 97 ? -19.898 -10.540 -7.627 1.00 69.44 97 VAL A O 1
ATOM 746 N N . ASP A 1 98 ? -19.494 -11.974 -5.940 1.00 68.50 98 ASP A N 1
ATOM 747 C CA . ASP A 1 98 ? -20.884 -12.323 -5.671 1.00 68.50 98 ASP A CA 1
ATOM 748 C C . ASP A 1 98 ? -21.427 -11.461 -4.523 1.00 68.50 98 ASP A C 1
ATOM 750 O O . ASP A 1 98 ? -21.115 -11.680 -3.352 1.00 68.50 98 ASP A O 1
ATOM 754 N N . CYS A 1 99 ? -22.218 -10.442 -4.862 1.00 65.94 99 CYS A N 1
ATOM 755 C CA . CYS A 1 99 ? -22.841 -9.528 -3.902 1.00 65.94 99 CYS A CA 1
ATOM 756 C C . CYS A 1 99 ? -24.135 -10.123 -3.311 1.00 65.94 99 CYS A C 1
ATOM 758 O O . CYS A 1 99 ? -25.206 -9.524 -3.398 1.00 65.94 99 CYS A O 1
ATOM 760 N N . ASN A 1 100 ? -24.024 -11.301 -2.698 1.00 67.62 100 ASN A N 1
ATOM 761 C CA . ASN A 1 100 ? -25.131 -12.098 -2.152 1.00 67.62 100 ASN A CA 1
ATOM 762 C C . ASN A 1 100 ? -25.769 -11.552 -0.852 1.00 67.62 100 ASN A C 1
ATOM 764 O O . ASN A 1 100 ? -26.786 -12.076 -0.403 1.00 67.62 100 ASN A O 1
ATOM 768 N N . GLY A 1 101 ? -25.189 -10.515 -0.241 1.00 58.47 101 GLY A N 1
ATOM 769 C CA . GLY A 1 101 ? -25.688 -9.910 0.999 1.00 58.47 101 GLY A CA 1
ATOM 770 C C . GLY A 1 101 ? -25.166 -10.527 2.305 1.00 58.47 101 GLY A C 1
ATOM 771 O O . GLY A 1 101 ? -25.555 -10.052 3.366 1.00 58.47 101 GLY A O 1
ATOM 772 N N . GLU A 1 102 ? -24.247 -11.501 2.265 1.00 62.69 102 GLU A N 1
ATOM 773 C CA . GLU A 1 102 ? -23.606 -12.081 3.469 1.00 62.69 102 GLU A CA 1
ATOM 774 C C . GLU A 1 102 ? -22.773 -11.064 4.271 1.00 62.69 102 GLU A C 1
ATOM 776 O O . GLU A 1 102 ? -22.508 -11.256 5.455 1.00 62.69 102 GLU A O 1
ATOM 781 N N . GLY A 1 103 ? -22.370 -9.961 3.635 1.00 63.62 103 GLY A N 1
ATOM 782 C CA . GLY A 1 103 ? -21.813 -8.791 4.308 1.00 63.62 103 GLY A CA 1
ATOM 783 C C . GLY A 1 103 ? -20.316 -8.849 4.642 1.00 63.62 103 GLY A C 1
ATOM 784 O O . GLY A 1 103 ? -19.496 -9.483 3.961 1.00 63.62 103 GLY A O 1
ATOM 785 N N . VAL A 1 104 ? -19.973 -8.071 5.671 1.00 69.81 104 VAL A N 1
ATOM 786 C CA . VAL A 1 104 ? -18.620 -7.800 6.180 1.00 69.81 104 VAL A CA 1
ATOM 787 C C . VAL A 1 104 ? -18.474 -8.499 7.526 1.00 69.81 104 VAL A C 1
ATOM 789 O O . VAL A 1 104 ? -19.360 -8.374 8.371 1.00 69.81 104 VAL A O 1
ATOM 792 N N . LEU A 1 105 ? -17.361 -9.201 7.745 1.00 73.38 105 LEU A N 1
ATOM 793 C CA . LEU A 1 105 ? -17.083 -9.794 9.051 1.00 73.38 105 LEU A CA 1
ATOM 794 C C . LEU A 1 105 ? -16.651 -8.684 10.018 1.00 73.38 105 LEU A C 1
ATOM 796 O O . LEU A 1 105 ? -15.650 -8.011 9.775 1.00 73.38 105 LEU A O 1
ATOM 800 N N . PHE A 1 106 ? -17.417 -8.492 11.090 1.00 77.12 106 PHE A N 1
ATOM 801 C CA . PHE A 1 106 ? -17.144 -7.515 12.142 1.00 77.12 106 PHE A CA 1
ATOM 802 C C . PHE A 1 106 ? -16.910 -8.245 13.467 1.00 77.12 106 PHE A C 1
ATOM 804 O O . PHE A 1 106 ? -17.741 -9.055 13.876 1.00 77.12 106 PHE A O 1
ATOM 811 N N . ILE A 1 107 ? -15.777 -7.978 14.113 1.00 82.19 107 ILE A N 1
ATOM 812 C CA . ILE A 1 107 ? -15.339 -8.638 15.347 1.00 82.19 107 ILE A CA 1
ATOM 813 C C . ILE A 1 107 ? -15.177 -7.575 16.436 1.00 82.19 107 ILE A C 1
ATOM 815 O O . ILE A 1 107 ? -14.412 -6.626 16.266 1.00 82.19 107 ILE A O 1
ATOM 819 N N . GLU A 1 108 ? -15.856 -7.744 17.569 1.00 85.81 108 GLU A N 1
ATOM 820 C CA . GLU A 1 108 ? -15.575 -6.979 18.788 1.00 85.81 108 GLU A CA 1
ATOM 821 C C . GLU A 1 108 ? -14.718 -7.821 19.735 1.00 85.81 108 GLU A C 1
ATOM 823 O O . GLU A 1 108 ? -14.959 -9.015 19.910 1.00 85.81 108 GLU A O 1
ATOM 828 N N . ALA A 1 109 ? -13.707 -7.195 20.329 1.00 88.00 109 ALA A N 1
ATOM 829 C CA . ALA A 1 109 ? -12.836 -7.793 21.329 1.00 88.00 109 ALA A CA 1
ATOM 830 C C . ALA A 1 109 ? -12.485 -6.764 22.411 1.00 88.00 109 ALA A C 1
ATOM 832 O O . ALA A 1 109 ? -12.610 -5.554 22.208 1.00 88.00 109 ALA A O 1
ATOM 833 N N . GLU A 1 110 ? -12.000 -7.246 23.549 1.00 90.69 110 GLU A N 1
ATOM 834 C CA . GLU A 1 110 ? -11.538 -6.425 24.667 1.00 90.69 110 GLU A CA 1
ATOM 835 C C . GLU A 1 110 ? -10.112 -6.832 25.048 1.00 90.69 110 GLU A C 1
ATOM 837 O O . GLU A 1 110 ? -9.700 -7.977 24.845 1.00 90.69 110 GLU A O 1
ATOM 842 N N . ALA A 1 111 ? -9.345 -5.880 25.569 1.00 89.62 111 ALA A N 1
ATOM 843 C CA . ALA A 1 111 ? -7.977 -6.073 26.010 1.00 89.62 111 ALA A CA 1
ATOM 844 C C . ALA A 1 111 ? -7.773 -5.405 27.377 1.00 89.62 111 ALA A C 1
ATOM 846 O O . ALA A 1 111 ? -7.902 -4.187 27.510 1.00 89.62 111 ALA A O 1
ATOM 847 N N . ASP A 1 112 ? -7.368 -6.194 28.376 1.00 91.06 112 ASP A N 1
ATOM 848 C CA . ASP A 1 112 ? -7.110 -5.764 29.766 1.00 91.06 112 ASP A CA 1
ATOM 849 C C . ASP A 1 112 ? -5.845 -4.885 29.925 1.00 91.06 112 ASP A C 1
ATOM 851 O O . ASP A 1 112 ? -5.233 -4.805 30.991 1.00 91.06 112 ASP A O 1
ATOM 855 N N . VAL A 1 113 ? -5.417 -4.235 28.846 1.00 90.38 113 VAL A N 1
ATOM 856 C CA . VAL A 1 113 ? -4.154 -3.515 28.688 1.00 90.38 113 VAL A CA 1
ATOM 857 C C . VAL A 1 113 ? -4.416 -2.142 28.064 1.00 90.38 113 VAL A C 1
ATOM 859 O O . VAL A 1 113 ? -5.308 -1.991 27.228 1.00 90.38 113 VAL A O 1
ATOM 862 N N . SER A 1 114 ? -3.655 -1.135 28.490 1.00 90.25 114 SER A N 1
ATOM 863 C CA . SER A 1 114 ? -3.727 0.241 27.991 1.00 90.25 114 SER A CA 1
ATOM 864 C C . SER A 1 114 ? -2.651 0.534 26.939 1.00 90.25 114 SER A C 1
ATOM 866 O O . SER A 1 114 ? -1.656 -0.185 26.834 1.00 90.25 114 SER A O 1
ATOM 868 N N . PHE A 1 115 ? -2.802 1.615 26.168 1.00 86.00 115 PHE A N 1
ATOM 869 C CA . PHE A 1 115 ? -1.777 2.018 25.196 1.00 86.00 115 PHE A CA 1
ATOM 870 C C . PHE A 1 115 ? -0.447 2.409 25.857 1.00 86.00 115 PHE A C 1
ATOM 872 O O . PHE A 1 115 ? 0.615 2.050 25.354 1.00 86.00 115 PHE A O 1
ATOM 879 N N . GLU A 1 116 ? -0.476 3.028 27.038 1.00 85.81 116 GLU A N 1
ATOM 880 C CA . GLU A 1 116 ? 0.729 3.339 27.816 1.00 85.81 116 GLU A CA 1
ATOM 881 C C . GLU A 1 116 ? 1.504 2.070 28.204 1.00 85.81 116 GLU A C 1
ATOM 883 O O . GLU A 1 116 ? 2.734 2.079 28.234 1.00 85.81 116 GLU A O 1
ATOM 888 N N . GLN A 1 117 ? 0.794 0.964 28.459 1.00 86.06 117 GLN A N 1
ATOM 889 C CA . GLN A 1 117 ? 1.382 -0.347 28.746 1.00 86.06 117 GLN A CA 1
ATOM 890 C C . GLN A 1 117 ? 1.905 -1.068 27.491 1.00 86.06 117 GLN A C 1
ATOM 892 O O . GLN A 1 117 ? 2.790 -1.915 27.613 1.00 86.06 117 GLN A O 1
ATOM 897 N N . LEU A 1 118 ? 1.395 -0.740 26.296 1.00 82.31 118 LEU A N 1
ATOM 898 C CA . LEU A 1 118 ? 1.930 -1.230 25.016 1.00 82.31 118 LEU A CA 1
ATOM 899 C C . LEU A 1 118 ? 3.168 -0.452 24.535 1.00 82.31 118 LEU A C 1
ATOM 901 O O . LEU A 1 118 ? 3.872 -0.932 23.646 1.00 82.31 118 LEU A O 1
ATOM 905 N N . GLY A 1 119 ? 3.449 0.702 25.146 1.00 77.75 119 GLY A N 1
ATOM 906 C CA . GLY A 1 119 ? 4.553 1.597 24.810 1.00 77.75 119 GLY A CA 1
ATOM 907 C C . GLY A 1 119 ? 4.084 2.808 24.003 1.00 77.75 119 GLY A C 1
ATOM 908 O O . GLY A 1 119 ? 3.336 2.669 23.040 1.00 77.75 119 GLY A O 1
ATOM 909 N N . HIS A 1 120 ? 4.542 4.001 24.401 1.00 72.00 120 HIS A N 1
ATOM 910 C CA . HIS A 1 120 ? 4.178 5.266 23.761 1.00 72.00 120 HIS A CA 1
ATOM 911 C C . HIS A 1 120 ? 5.427 6.018 23.235 1.00 72.00 120 HIS A C 1
ATOM 913 O O . HIS A 1 120 ? 6.346 6.299 24.014 1.00 72.00 120 HIS A O 1
ATOM 919 N N . PRO A 1 121 ? 5.449 6.453 21.959 1.00 73.88 121 PRO A N 1
ATOM 920 C CA . PRO A 1 121 ? 4.416 6.203 20.955 1.00 73.88 121 PRO A CA 1
ATOM 921 C C . PRO A 1 121 ? 4.410 4.730 20.522 1.00 73.88 121 PRO A C 1
ATOM 923 O O . PRO A 1 121 ? 5.398 4.019 20.703 1.00 73.88 121 PRO A O 1
ATOM 926 N N . ILE A 1 122 ? 3.296 4.281 19.948 1.00 80.69 122 ILE A N 1
ATOM 927 C CA . ILE A 1 122 ? 3.188 2.934 19.386 1.00 80.69 122 ILE A CA 1
ATOM 928 C C . ILE A 1 122 ? 4.042 2.872 18.112 1.00 80.69 122 ILE A C 1
ATOM 930 O O . ILE A 1 122 ? 3.787 3.593 17.144 1.00 80.69 122 ILE A O 1
ATOM 934 N N . GLU A 1 123 ? 5.064 2.016 18.116 1.00 78.25 123 GLU A N 1
ATOM 935 C CA . GLU A 1 123 ? 6.009 1.850 17.008 1.00 78.25 123 GLU A CA 1
ATOM 936 C C . GLU A 1 123 ? 5.962 0.399 16.478 1.00 78.25 123 GLU A C 1
ATOM 938 O O . GLU A 1 123 ? 6.144 -0.544 17.253 1.00 78.25 123 GLU A O 1
ATOM 943 N N . PRO A 1 124 ? 5.713 0.173 15.170 1.00 81.06 124 PRO A N 1
ATOM 944 C CA . PRO A 1 124 ? 5.822 -1.153 14.563 1.00 81.06 124 PRO A CA 1
ATOM 945 C C . PRO A 1 124 ? 7.296 -1.606 14.474 1.00 81.06 124 PRO A C 1
ATOM 947 O O . PRO A 1 124 ? 8.188 -0.759 14.496 1.00 81.06 124 PRO A O 1
ATOM 950 N N . PRO A 1 125 ? 7.590 -2.908 14.293 1.00 78.88 125 PRO A N 1
ATOM 951 C CA . PRO A 1 125 ? 6.634 -4.012 14.235 1.00 78.88 125 PRO A CA 1
ATOM 952 C C . PRO A 1 125 ? 5.995 -4.268 15.600 1.00 78.88 125 PRO A C 1
ATOM 954 O O . PRO A 1 125 ? 6.689 -4.368 16.609 1.00 78.88 125 PRO A O 1
ATOM 957 N N . LEU A 1 126 ? 4.667 -4.387 15.627 1.00 80.50 126 LEU A N 1
ATOM 958 C CA . LEU A 1 126 ? 3.935 -4.548 16.881 1.00 80.50 126 LEU A CA 1
ATOM 959 C C . LEU A 1 126 ? 4.170 -5.972 17.425 1.00 80.50 126 LEU A C 1
ATOM 961 O O . LEU A 1 126 ? 3.743 -6.931 16.784 1.00 80.50 126 LEU A O 1
ATOM 965 N N . PRO A 1 127 ? 4.798 -6.164 18.603 1.00 77.75 127 PRO A N 1
ATOM 966 C CA . PRO A 1 127 ? 5.153 -7.501 19.105 1.00 77.75 127 PRO A CA 1
ATOM 967 C C . PRO A 1 127 ? 3.936 -8.338 19.536 1.00 77.75 127 PRO A C 1
ATOM 969 O O . PRO A 1 127 ? 4.061 -9.511 19.873 1.00 77.75 127 PRO A O 1
ATOM 972 N N . TYR A 1 128 ? 2.754 -7.726 19.547 1.00 81.06 128 TYR A N 1
ATOM 973 C CA . TYR A 1 128 ? 1.459 -8.332 19.838 1.00 81.06 128 TYR A CA 1
ATOM 974 C C . TYR A 1 128 ? 0.584 -8.478 18.580 1.00 81.06 128 TYR A C 1
ATOM 976 O O . TYR A 1 128 ? -0.607 -8.761 18.708 1.00 81.06 128 TYR A O 1
ATOM 984 N N . ILE A 1 129 ? 1.141 -8.299 17.372 1.00 79.00 129 ILE A N 1
ATOM 985 C CA . ILE A 1 129 ? 0.368 -8.343 16.123 1.00 79.00 129 ILE A CA 1
ATOM 986 C C . ILE A 1 129 ? -0.370 -9.673 15.935 1.00 79.00 129 ILE A C 1
ATOM 988 O O . ILE A 1 129 ? -1.547 -9.654 15.598 1.00 79.00 129 ILE A O 1
ATOM 992 N N . ASP A 1 130 ? 0.239 -10.806 16.287 1.00 76.69 130 ASP A N 1
ATOM 993 C CA . ASP A 1 130 ? -0.402 -12.125 16.184 1.00 76.69 130 ASP A CA 1
ATOM 994 C C . ASP A 1 130 ? -1.614 -12.274 17.120 1.00 76.69 130 ASP A C 1
ATOM 996 O O . ASP A 1 130 ? -2.532 -13.035 16.832 1.00 76.69 130 ASP A O 1
ATOM 1000 N N . LYS A 1 131 ? -1.670 -11.513 18.224 1.00 80.88 131 LYS A N 1
ATOM 1001 C CA . LYS A 1 131 ? -2.836 -11.480 19.127 1.00 80.88 131 LYS A CA 1
ATOM 1002 C C . LYS A 1 131 ? -3.971 -10.613 18.590 1.00 80.88 131 LYS A C 1
ATOM 1004 O O . LYS A 1 131 ? -5.126 -10.861 18.920 1.00 80.88 131 LYS A O 1
ATOM 1009 N N . ILE A 1 132 ? -3.645 -9.603 17.782 1.00 78.44 132 ILE A N 1
ATOM 1010 C CA . ILE A 1 132 ? -4.625 -8.815 17.028 1.00 78.44 132 ILE A CA 1
ATOM 1011 C C . ILE A 1 132 ? -5.139 -9.687 15.876 1.00 78.44 132 ILE A C 1
ATOM 1013 O O . ILE A 1 132 ? -6.317 -10.026 15.834 1.00 78.44 132 ILE A O 1
ATOM 1017 N N . LEU A 1 133 ? -4.241 -10.125 14.990 1.00 71.62 133 LEU A N 1
ATOM 1018 C CA . LEU A 1 133 ? -4.573 -10.861 13.771 1.00 71.62 133 LEU A CA 1
ATOM 1019 C C . LEU A 1 133 ? -5.153 -12.256 14.025 1.00 71.62 133 LEU A C 1
ATOM 1021 O O . LEU A 1 133 ? -5.969 -12.703 13.229 1.00 71.62 133 LEU A O 1
ATOM 1025 N N . GLY A 1 134 ? -4.797 -12.927 15.125 1.00 64.69 134 GLY A N 1
ATOM 1026 C CA . GLY A 1 134 ? -5.266 -14.279 15.457 1.00 64.69 134 GLY A CA 1
ATOM 1027 C C . GLY A 1 134 ? -6.770 -14.407 15.735 1.00 64.69 134 GLY A C 1
ATOM 1028 O O . GLY A 1 134 ? -7.257 -15.518 15.920 1.00 64.69 134 GLY A O 1
ATOM 1029 N N . ASN A 1 135 ? -7.511 -13.294 15.755 1.00 65.06 135 ASN A N 1
ATOM 1030 C CA . ASN A 1 135 ? -8.977 -13.296 15.789 1.00 65.06 135 ASN A CA 1
ATOM 1031 C C . ASN A 1 135 ? -9.595 -13.372 14.382 1.00 65.06 135 ASN A C 1
ATOM 1033 O O . ASN A 1 135 ? -10.771 -13.711 14.246 1.00 65.06 135 ASN A O 1
ATOM 1037 N N . PHE A 1 136 ? -8.831 -13.062 13.330 1.00 69.00 136 PHE A N 1
ATOM 1038 C CA . PHE A 1 136 ? -9.255 -13.316 11.959 1.00 69.00 136 PHE A CA 1
ATOM 1039 C C . PHE A 1 136 ? -9.128 -14.815 11.657 1.00 69.00 136 PHE A C 1
ATOM 1041 O O . PHE A 1 136 ? -8.095 -15.411 11.971 1.00 69.00 136 PHE A O 1
ATOM 1048 N N . PRO A 1 137 ? -10.135 -15.450 11.031 1.00 65.44 137 PRO A N 1
ATOM 1049 C CA . PRO A 1 137 ? -9.992 -16.838 10.615 1.00 65.44 137 PRO A CA 1
ATOM 1050 C C . PRO A 1 137 ? -8.910 -16.979 9.533 1.00 65.44 137 PRO A C 1
ATOM 1052 O O . PRO A 1 137 ? -8.664 -16.051 8.760 1.00 65.44 137 PRO A O 1
ATOM 1055 N N . SER A 1 138 ? -8.284 -18.155 9.471 1.00 61.56 138 SER A N 1
ATOM 1056 C CA . SER A 1 138 ? -7.390 -18.535 8.372 1.00 61.56 138 SER A CA 1
ATOM 1057 C C . SER A 1 138 ? -8.198 -19.133 7.216 1.00 61.56 138 SER A C 1
ATOM 1059 O O . SER A 1 138 ? -9.214 -19.790 7.446 1.00 61.56 138 SER A O 1
ATOM 1061 N N . TYR A 1 139 ? -7.739 -18.909 5.987 1.00 58.84 139 TYR A N 1
ATOM 1062 C CA . TYR A 1 139 ? -8.372 -19.318 4.727 1.00 58.84 139 TYR A CA 1
ATOM 1063 C C . TYR A 1 139 ? -7.245 -19.618 3.714 1.00 58.84 139 TYR A C 1
ATOM 1065 O O . TYR A 1 139 ? -6.267 -18.876 3.741 1.00 58.84 139 TYR A O 1
ATOM 1073 N N . ASP A 1 140 ? -7.342 -20.616 2.825 1.00 51.69 140 ASP A N 1
ATOM 1074 C CA . ASP A 1 140 ? -6.191 -21.167 2.068 1.00 51.69 140 ASP A CA 1
ATOM 1075 C C . ASP A 1 140 ? -6.169 -20.835 0.548 1.00 51.69 140 ASP A C 1
ATOM 1077 O O . ASP A 1 140 ? -6.554 -21.662 -0.279 1.00 51.69 140 ASP A O 1
ATOM 1081 N N . GLY A 1 141 ? -5.663 -19.653 0.147 1.00 53.16 141 GLY A N 1
ATOM 1082 C CA . GLY A 1 141 ? -5.572 -19.224 -1.271 1.00 53.16 141 GLY A CA 1
ATOM 1083 C C . GLY A 1 141 ? -5.987 -17.769 -1.585 1.00 53.16 141 GLY A C 1
ATOM 1084 O O . GLY A 1 141 ? -5.450 -16.817 -1.016 1.00 53.16 141 GLY A O 1
ATOM 1085 N N . VAL A 1 142 ? -6.944 -17.571 -2.505 1.00 55.12 142 VAL A N 1
ATOM 1086 C CA . VAL A 1 142 ? -7.550 -16.262 -2.873 1.00 55.12 142 VAL A CA 1
ATOM 1087 C C . VAL A 1 142 ? -9.083 -16.346 -3.063 1.00 55.12 142 VAL A C 1
ATOM 1089 O O . VAL A 1 142 ? -9.714 -15.317 -3.295 1.00 55.12 142 VAL A O 1
ATOM 1092 N N . LEU A 1 143 ? -9.725 -17.510 -2.886 1.00 59.66 143 LEU A N 1
ATOM 1093 C CA . LEU A 1 143 ? -11.172 -17.729 -3.042 1.00 59.66 143 LEU A CA 1
ATOM 1094 C C . LEU A 1 143 ? -11.914 -17.869 -1.675 1.00 59.66 143 LEU A C 1
ATOM 1096 O O . LEU A 1 143 ? -11.337 -18.239 -0.679 1.00 59.66 143 LEU A O 1
ATOM 1100 N N . GLY A 1 144 ? -13.187 -17.503 -1.509 1.00 59.12 144 GLY A N 1
ATOM 1101 C CA . GLY A 1 144 ? -13.980 -17.837 -0.287 1.00 59.12 144 GLY A CA 1
ATOM 1102 C C . GLY A 1 144 ? -13.823 -17.167 1.129 1.00 59.12 144 GLY A C 1
ATOM 1103 O O . GLY A 1 144 ? -14.723 -17.405 1.928 1.00 59.12 144 GLY A O 1
ATOM 1104 N N . CYS A 1 145 ? -12.823 -16.337 1.506 1.00 63.59 145 CYS A N 1
ATOM 1105 C CA . CYS A 1 145 ? -12.775 -15.591 2.808 1.00 63.59 145 CYS A CA 1
ATOM 1106 C C . CYS A 1 145 ? -13.792 -14.408 2.963 1.00 63.59 145 CYS A C 1
ATOM 1108 O O . CYS A 1 145 ? -14.860 -14.487 2.367 1.00 63.59 145 CYS A O 1
ATOM 1110 N N . PRO A 1 146 ? -13.564 -13.345 3.786 1.00 66.25 146 PRO A N 1
ATOM 1111 C CA . PRO A 1 146 ? -14.233 -12.018 3.751 1.00 66.25 146 PRO A CA 1
ATOM 1112 C C . PRO A 1 146 ? -13.492 -10.898 2.943 1.00 66.25 146 PRO A C 1
ATOM 1114 O O . PRO A 1 146 ? -12.287 -10.724 3.048 1.00 66.25 146 PRO A O 1
ATOM 1117 N N . LEU A 1 147 ? -14.219 -10.094 2.131 1.00 72.19 147 LEU A N 1
ATOM 1118 C CA . LEU A 1 147 ? -13.633 -9.069 1.213 1.00 72.19 147 LEU A CA 1
ATOM 1119 C C . LEU A 1 147 ? -13.003 -7.936 2.029 1.00 72.19 147 LEU A C 1
ATOM 1121 O O . LEU A 1 147 ? -12.098 -7.239 1.575 1.00 72.19 147 LEU A O 1
ATOM 1125 N N . LEU A 1 148 ? -13.597 -7.749 3.203 1.00 75.69 148 LEU A N 1
ATOM 1126 C CA . LEU A 1 148 ? -13.291 -6.813 4.250 1.00 75.69 148 LEU A CA 1
ATOM 1127 C C . LEU A 1 148 ? -13.624 -7.543 5.558 1.00 75.69 148 LEU A C 1
ATOM 1129 O O . LEU A 1 148 ? -14.720 -8.098 5.705 1.00 75.69 148 LEU A O 1
ATOM 1133 N N . LEU A 1 149 ? -12.667 -7.551 6.474 1.00 79.00 149 LEU A N 1
ATOM 1134 C CA . LEU A 1 149 ? -12.800 -7.925 7.871 1.00 79.00 149 LEU A CA 1
ATOM 1135 C C . LEU A 1 149 ? -12.466 -6.672 8.672 1.00 79.00 149 LEU A C 1
ATOM 1137 O O . LEU A 1 149 ? -11.487 -5.982 8.375 1.00 79.00 149 LEU A O 1
ATOM 1141 N N . ILE A 1 150 ? -13.267 -6.388 9.687 1.00 80.44 150 ILE A N 1
ATOM 1142 C CA . ILE A 1 150 ? -13.043 -5.283 10.610 1.00 80.44 150 ILE A CA 1
ATOM 1143 C C . ILE A 1 150 ? -13.040 -5.866 12.012 1.00 80.44 150 ILE A C 1
ATOM 1145 O O . ILE A 1 150 ? -13.982 -6.556 12.396 1.00 80.44 150 ILE A O 1
ATOM 1149 N N . GLN A 1 151 ? -12.008 -5.564 12.786 1.00 83.12 151 GLN A N 1
ATOM 1150 C CA . GLN A 1 151 ? -11.967 -5.864 14.205 1.00 83.12 151 GLN A CA 1
ATOM 1151 C C . GLN A 1 151 ? -11.789 -4.575 15.004 1.00 83.12 151 GLN A C 1
ATOM 1153 O O . GLN A 1 151 ? -10.926 -3.755 14.692 1.00 83.12 151 GLN A O 1
ATOM 1158 N N . VAL A 1 152 ? -12.594 -4.424 16.053 1.00 87.62 152 VAL A N 1
ATOM 1159 C CA . VAL A 1 152 ? -12.481 -3.357 17.048 1.00 87.62 152 VAL A CA 1
ATOM 1160 C C . VAL A 1 152 ? -12.082 -3.989 18.376 1.00 87.62 152 VAL A C 1
ATOM 1162 O O . VAL A 1 152 ? -12.849 -4.759 18.951 1.00 87.62 152 VAL A O 1
ATOM 1165 N N . ILE A 1 153 ? -10.883 -3.669 18.859 1.00 89.06 153 ILE A N 1
ATOM 1166 C CA . ILE A 1 153 ? -10.376 -4.122 20.160 1.00 89.06 153 ILE A CA 1
ATOM 1167 C C . ILE A 1 153 ? -10.446 -2.950 21.133 1.00 89.06 153 ILE A C 1
ATOM 1169 O O . ILE A 1 153 ? -9.730 -1.969 20.944 1.00 89.06 153 ILE A O 1
ATOM 1173 N N . ARG A 1 154 ? -11.295 -3.029 22.158 1.00 92.00 154 ARG A N 1
ATOM 1174 C CA . ARG A 1 154 ? -11.406 -2.008 23.211 1.00 92.00 154 ARG A CA 1
ATOM 1175 C C . ARG A 1 154 ? -10.291 -2.201 24.238 1.00 92.00 154 ARG A C 1
ATOM 1177 O O . ARG A 1 154 ? -10.101 -3.305 24.735 1.00 92.00 154 ARG A O 1
ATOM 1184 N N . MET A 1 155 ? -9.565 -1.134 24.546 1.00 91.81 155 MET A N 1
ATOM 1185 C CA . MET A 1 155 ? -8.443 -1.118 25.488 1.00 91.81 155 MET A CA 1
ATOM 1186 C C . MET A 1 155 ? -8.921 -0.713 26.886 1.00 91.81 155 MET A C 1
ATOM 1188 O O . MET A 1 155 ? -9.882 0.048 27.017 1.00 91.81 155 MET A O 1
ATOM 1192 N N . SER A 1 156 ? -8.212 -1.124 27.939 1.00 94.12 156 SER A N 1
ATOM 1193 C CA . SER A 1 156 ? -8.610 -0.830 29.327 1.00 94.12 156 SER A CA 1
ATOM 1194 C C . SER A 1 156 ? -8.577 0.665 29.695 1.00 94.12 156 SER A C 1
ATOM 1196 O O . SER A 1 156 ? -9.258 1.082 30.630 1.00 94.12 156 SER A O 1
ATOM 1198 N N . CYS A 1 157 ? -7.859 1.498 28.931 1.00 91.56 157 CYS A N 1
ATOM 1199 C CA . CYS A 1 157 ? -7.902 2.965 29.036 1.00 91.56 157 CYS A CA 1
ATOM 1200 C C . CYS A 1 157 ? -9.081 3.631 28.295 1.00 91.56 157 CYS A C 1
ATOM 1202 O O . CYS A 1 157 ? -9.178 4.856 28.290 1.00 91.56 157 CYS A O 1
ATOM 1204 N N . GLY A 1 158 ? -9.963 2.864 27.646 1.00 89.31 158 GLY A N 1
ATOM 1205 C CA . GLY A 1 158 ? -11.072 3.379 26.833 1.00 89.31 158 GLY A CA 1
ATOM 1206 C C . GLY A 1 158 ? -10.703 3.730 25.384 1.00 89.31 158 GLY A C 1
ATOM 1207 O O . GLY A 1 158 ? -11.594 4.028 24.590 1.00 89.31 158 GLY A O 1
ATOM 1208 N N . GLY A 1 159 ? -9.418 3.654 25.018 1.00 88.88 159 GLY A N 1
ATOM 1209 C CA . GLY A 1 159 ? -8.973 3.665 23.621 1.00 88.88 159 GLY A CA 1
ATOM 1210 C C . GLY A 1 159 ? -9.368 2.384 22.870 1.00 88.88 159 GLY A C 1
ATOM 1211 O O . GLY A 1 159 ? -9.909 1.447 23.458 1.00 88.88 159 GLY A O 1
ATOM 1212 N N . PHE A 1 160 ? -9.092 2.310 21.566 1.00 89.38 160 PHE A N 1
ATOM 1213 C CA . PHE A 1 160 ? -9.355 1.101 20.779 1.00 89.38 160 PHE A CA 1
ATOM 1214 C C . PHE A 1 160 ? -8.394 0.929 19.599 1.00 89.38 160 PHE A C 1
ATOM 1216 O O . PHE A 1 160 ? -7.896 1.903 19.039 1.00 89.38 160 PHE A O 1
ATOM 1223 N N . ILE A 1 161 ? -8.177 -0.321 19.191 1.00 87.94 161 ILE A N 1
ATOM 1224 C CA . ILE A 1 161 ? -7.477 -0.684 17.955 1.00 87.94 161 ILE A CA 1
ATOM 1225 C C . ILE A 1 161 ? -8.526 -1.035 16.898 1.00 87.94 161 ILE A C 1
ATOM 1227 O O . ILE A 1 161 ? -9.373 -1.897 17.132 1.00 87.94 161 ILE A O 1
ATOM 1231 N N . LEU A 1 162 ? -8.448 -0.394 15.730 1.00 86.56 162 LEU A N 1
ATOM 1232 C CA . LEU A 1 162 ? -9.226 -0.745 14.542 1.00 86.56 162 LEU A CA 1
ATOM 1233 C C . LEU A 1 162 ? -8.330 -1.522 13.571 1.00 86.56 162 LEU A C 1
ATOM 1235 O O . LEU A 1 162 ? -7.553 -0.927 12.827 1.00 86.56 162 LEU A O 1
ATOM 1239 N N . ALA A 1 163 ? -8.425 -2.849 13.584 1.00 84.19 163 ALA A N 1
ATOM 1240 C CA . ALA A 1 163 ? -7.696 -3.705 12.653 1.00 84.19 163 ALA A CA 1
ATOM 1241 C C . ALA A 1 163 ? -8.565 -4.014 11.428 1.00 84.19 163 ALA A C 1
ATOM 1243 O O . ALA A 1 163 ? -9.747 -4.339 11.549 1.00 84.19 163 ALA A O 1
ATOM 1244 N N . ILE A 1 164 ? -7.977 -3.902 10.237 1.00 78.88 164 ILE A N 1
ATOM 1245 C CA . ILE A 1 164 ? -8.681 -4.065 8.963 1.00 78.88 164 ILE A CA 1
ATOM 1246 C C . ILE A 1 164 ? -7.881 -5.014 8.090 1.00 78.88 164 ILE A C 1
ATOM 1248 O O . ILE A 1 164 ? -6.701 -4.784 7.832 1.00 78.88 164 ILE A O 1
ATOM 1252 N N . ASN A 1 165 ? -8.546 -6.054 7.608 1.00 78.69 165 ASN A N 1
ATOM 1253 C CA . ASN A 1 165 ? -8.004 -6.993 6.638 1.00 78.69 165 ASN A CA 1
ATOM 1254 C C . ASN A 1 165 ? -8.929 -6.990 5.411 1.00 78.69 165 ASN A C 1
ATOM 1256 O O . ASN A 1 165 ? -10.146 -6.874 5.553 1.00 78.69 165 ASN A O 1
ATOM 1260 N N . PHE A 1 166 ? -8.376 -7.016 4.202 1.00 74.62 166 PHE A N 1
ATOM 1261 C CA . PHE A 1 166 ? -9.145 -6.887 2.965 1.00 74.62 166 PHE A CA 1
ATOM 1262 C C . PHE A 1 166 ? -8.468 -7.627 1.812 1.00 74.62 166 PHE A C 1
ATOM 1264 O O . PHE A 1 166 ? -7.243 -7.695 1.723 1.00 74.62 166 PHE A O 1
ATOM 1271 N N . ASN A 1 167 ? -9.271 -8.144 0.884 1.00 72.69 167 ASN A N 1
ATOM 1272 C CA . ASN A 1 167 ? -8.753 -8.807 -0.309 1.00 72.69 167 ASN A CA 1
ATOM 1273 C C . ASN A 1 167 ? -8.144 -7.759 -1.265 1.00 72.69 167 ASN A C 1
ATOM 1275 O O . ASN A 1 167 ? -8.859 -6.908 -1.797 1.00 72.69 167 ASN A O 1
ATOM 1279 N N . HIS A 1 168 ? -6.837 -7.829 -1.534 1.00 77.81 168 HIS A N 1
ATOM 1280 C CA . HIS A 1 168 ? -6.171 -6.830 -2.382 1.00 77.81 168 HIS A CA 1
ATOM 1281 C C . HIS A 1 168 ? -6.611 -6.892 -3.860 1.00 77.81 168 HIS A C 1
ATOM 1283 O O . HIS A 1 168 ? -6.572 -5.881 -4.554 1.00 77.81 168 HIS A O 1
ATOM 1289 N N . ALA A 1 169 ? -7.095 -8.021 -4.389 1.00 74.44 169 ALA A N 1
ATOM 1290 C CA . ALA A 1 169 ? -7.643 -8.038 -5.752 1.00 74.44 169 ALA A CA 1
ATOM 1291 C C . ALA A 1 169 ? -8.984 -7.275 -5.854 1.00 74.44 169 ALA A C 1
ATOM 1293 O O . ALA A 1 169 ? -9.311 -6.744 -6.921 1.00 74.44 169 ALA A O 1
ATOM 1294 N N . MET A 1 170 ? -9.707 -7.098 -4.740 1.00 73.94 170 MET A N 1
ATOM 1295 C CA . MET A 1 170 ? -10.795 -6.122 -4.672 1.00 73.94 170 MET A CA 1
ATOM 1296 C C . MET A 1 170 ? -10.275 -4.695 -4.760 1.00 73.94 170 MET A C 1
ATOM 1298 O O . MET A 1 170 ? -10.705 -3.956 -5.646 1.00 73.94 170 MET A O 1
ATOM 1302 N N . PHE A 1 171 ? -9.395 -4.293 -3.848 1.00 77.69 171 PHE A N 1
ATOM 1303 C CA . PHE A 1 171 ? -9.044 -2.892 -3.635 1.00 77.69 171 PHE A CA 1
ATOM 1304 C C . PHE A 1 171 ? -7.546 -2.740 -3.368 1.00 77.69 171 PHE A C 1
ATOM 1306 O O . PHE A 1 171 ? -6.970 -3.539 -2.636 1.00 77.69 171 PHE A O 1
ATOM 1313 N N . ASP A 1 172 ? -6.943 -1.669 -3.882 1.00 83.06 172 ASP A N 1
ATOM 1314 C CA . ASP A 1 172 ? -5.693 -1.163 -3.309 1.00 83.06 172 ASP A CA 1
ATOM 1315 C C . ASP A 1 172 ? -5.993 -0.351 -2.033 1.00 83.06 172 ASP A C 1
ATOM 1317 O O . ASP A 1 172 ? -7.155 -0.149 -1.669 1.00 83.06 172 ASP A O 1
ATOM 1321 N N . GLY A 1 173 ? -4.954 0.146 -1.353 1.00 76.38 173 GLY A N 1
ATOM 1322 C CA . GLY A 1 173 ? -5.093 0.884 -0.089 1.00 76.38 173 GLY A CA 1
ATOM 1323 C C . GLY A 1 173 ? -6.017 2.116 -0.128 1.00 76.38 173 GLY A C 1
ATOM 1324 O O . GLY A 1 173 ? -6.462 2.570 0.928 1.00 76.38 173 GLY A O 1
ATOM 1325 N N . PHE A 1 174 ? -6.367 2.647 -1.307 1.00 82.44 174 PHE A N 1
ATOM 1326 C CA . PHE A 1 174 ? -7.334 3.740 -1.420 1.00 82.44 174 PHE A CA 1
ATOM 1327 C C . PHE A 1 174 ? -8.771 3.293 -1.110 1.00 82.44 174 PHE A C 1
ATOM 1329 O O . PHE A 1 174 ? -9.523 4.050 -0.499 1.00 82.44 174 PHE A O 1
ATOM 1336 N N . GLY A 1 175 ? -9.160 2.068 -1.481 1.00 82.12 175 GLY A N 1
ATOM 1337 C CA . GLY A 1 175 ? -10.523 1.561 -1.278 1.00 82.12 175 GLY A CA 1
ATOM 1338 C C . GLY A 1 175 ? -10.928 1.479 0.203 1.00 82.12 175 GLY A C 1
ATOM 1339 O O . GLY A 1 175 ? -11.939 2.081 0.576 1.00 82.12 175 GLY A O 1
ATOM 1340 N N . PRO A 1 176 ? -10.138 0.820 1.075 1.00 80.62 176 PRO A N 1
ATOM 1341 C CA . PRO A 1 176 ? -10.362 0.823 2.519 1.00 80.62 176 PRO A CA 1
ATOM 1342 C C . PRO A 1 176 ? -10.329 2.235 3.117 1.00 80.62 176 PRO A C 1
ATOM 1344 O O . PRO A 1 176 ? -11.206 2.573 3.907 1.00 80.62 176 PRO A O 1
ATOM 1347 N N . SER A 1 177 ? -9.398 3.096 2.685 1.00 82.94 177 SER A N 1
ATOM 1348 C CA . SER A 1 177 ? -9.328 4.497 3.140 1.00 82.94 177 SER A CA 1
ATOM 1349 C C . SER A 1 177 ? -10.614 5.272 2.816 1.00 82.94 177 SER A C 1
ATOM 1351 O O . SER A 1 177 ? -11.157 5.973 3.671 1.00 82.94 177 SER A O 1
ATOM 1353 N N . GLN A 1 178 ? -11.157 5.119 1.603 1.00 84.19 178 GLN A N 1
ATOM 1354 C CA . GLN A 1 178 ? -12.421 5.742 1.197 1.00 84.19 178 GLN A CA 1
ATOM 1355 C C . GLN A 1 178 ? -13.614 5.181 1.988 1.00 84.19 178 GLN A C 1
ATOM 1357 O O . GLN A 1 178 ? -14.496 5.943 2.396 1.00 84.19 178 GLN A O 1
ATOM 1362 N N . PHE A 1 179 ? -13.639 3.866 2.233 1.00 83.19 179 PHE A N 1
ATOM 1363 C CA . PHE A 1 179 ? -14.663 3.220 3.055 1.00 83.19 179 PHE A CA 1
ATOM 1364 C C . PHE A 1 179 ? -14.658 3.759 4.492 1.00 83.19 179 PHE A C 1
ATOM 1366 O O . PHE A 1 179 ? -15.715 4.116 5.007 1.00 83.19 179 PHE A O 1
ATOM 1373 N N . LEU A 1 180 ? -13.489 3.879 5.127 1.00 84.81 180 LEU A N 1
ATOM 1374 C CA . LEU A 1 180 ? -13.381 4.400 6.491 1.00 84.81 180 LEU A CA 1
ATOM 1375 C C . LEU A 1 180 ? -13.799 5.864 6.595 1.00 84.81 180 LEU A C 1
ATOM 1377 O O . LEU A 1 180 ? -14.595 6.196 7.468 1.00 84.81 180 LEU A O 1
ATOM 1381 N N . ASN A 1 181 ? -13.339 6.717 5.676 1.00 83.94 181 ASN A N 1
ATOM 1382 C CA . ASN A 1 181 ? -13.768 8.115 5.623 1.00 83.94 181 ASN A CA 1
ATOM 1383 C C . ASN A 1 181 ? -15.295 8.221 5.466 1.00 83.94 181 ASN A C 1
ATOM 1385 O O . ASN A 1 181 ? -15.949 8.910 6.244 1.00 83.94 181 ASN A O 1
ATOM 1389 N N . THR A 1 182 ? -15.881 7.439 4.553 1.00 82.19 182 THR A N 1
ATOM 1390 C CA . THR A 1 182 ? -17.343 7.327 4.381 1.00 82.19 182 THR A CA 1
ATOM 1391 C C . THR A 1 182 ? -18.048 6.901 5.674 1.00 82.19 182 THR A C 1
ATOM 1393 O O . THR A 1 182 ? -19.075 7.467 6.046 1.00 82.19 182 THR A O 1
ATOM 1396 N N . ARG A 1 183 ? -17.508 5.910 6.395 1.00 81.25 183 ARG A N 1
ATOM 1397 C CA . ARG A 1 183 ? -18.069 5.452 7.675 1.00 81.25 183 ARG A CA 1
ATOM 1398 C C . ARG A 1 183 ? -17.939 6.505 8.777 1.00 81.25 183 ARG A C 1
ATOM 1400 O O . ARG A 1 183 ? -18.872 6.627 9.567 1.00 81.25 183 ARG A O 1
ATOM 1407 N N . GLY A 1 184 ? -16.853 7.276 8.807 1.00 80.88 184 GLY A N 1
ATOM 1408 C CA . GLY A 1 184 ? -16.662 8.401 9.724 1.00 80.88 184 GLY A CA 1
ATOM 1409 C C . GLY A 1 184 ? -17.640 9.550 9.461 1.00 80.88 184 GLY A C 1
ATOM 1410 O O . GLY A 1 184 ? -18.240 10.067 10.401 1.00 80.88 184 GLY A O 1
ATOM 1411 N N . GLU A 1 185 ? -17.885 9.896 8.192 1.00 85.06 185 GLU A N 1
ATOM 1412 C CA . GLU A 1 185 ? -18.932 10.851 7.792 1.00 85.06 185 GLU A CA 1
ATOM 1413 C C . GLU A 1 185 ? -20.323 10.383 8.252 1.00 85.06 185 GLU A C 1
ATOM 1415 O O . GLU A 1 185 ? -21.047 11.127 8.915 1.00 85.06 185 GLU A O 1
ATOM 1420 N N . MET A 1 186 ? -20.679 9.125 7.974 1.00 81.12 186 MET A N 1
ATOM 1421 C CA . MET A 1 186 ? -21.966 8.550 8.387 1.00 81.12 186 MET A CA 1
ATOM 1422 C C . MET A 1 186 ? -22.123 8.490 9.914 1.00 81.12 186 MET A C 1
ATOM 1424 O O . MET A 1 186 ? -23.202 8.781 10.427 1.00 81.12 186 MET A O 1
ATOM 1428 N N . ALA A 1 187 ? -21.057 8.172 10.658 1.00 80.31 187 ALA A N 1
ATOM 1429 C CA . ALA A 1 187 ? -21.059 8.192 12.125 1.00 80.31 187 ALA A CA 1
ATOM 1430 C C . ALA A 1 187 ? -21.285 9.605 12.697 1.00 80.31 187 ALA A C 1
ATOM 1432 O O . ALA A 1 187 ? -21.886 9.752 13.759 1.00 80.31 187 ALA A O 1
ATOM 1433 N N . LYS A 1 188 ? -20.874 10.646 11.962 1.00 87.56 188 LYS A N 1
ATOM 1434 C CA . LYS A 1 188 ? -21.131 12.066 12.265 1.00 87.56 188 LYS A CA 1
ATOM 1435 C C . LYS A 1 188 ? -22.514 12.552 11.797 1.00 87.56 188 LYS A C 1
ATOM 1437 O O . LYS A 1 188 ? -22.801 13.743 11.880 1.00 87.56 188 LYS A O 1
ATOM 1442 N N . GLY A 1 189 ? -23.380 11.650 11.325 1.00 86.62 189 GLY A N 1
ATOM 1443 C CA . GLY A 1 189 ? -24.751 11.953 10.903 1.00 86.62 189 GLY A CA 1
ATOM 1444 C C . GLY A 1 189 ? -24.890 12.451 9.461 1.00 86.62 189 GLY A C 1
ATOM 1445 O O . GLY A 1 189 ? -25.954 12.942 9.092 1.00 86.62 189 GLY A O 1
ATOM 1446 N N . VAL A 1 190 ? -23.847 12.339 8.631 1.00 89.62 190 VAL A N 1
ATOM 1447 C CA . VAL A 1 190 ? -23.922 12.719 7.214 1.00 89.62 190 VAL A CA 1
ATOM 1448 C C . VAL A 1 190 ? -24.689 11.647 6.427 1.00 89.62 190 VAL A C 1
ATOM 1450 O O . VAL A 1 190 ? -24.249 10.505 6.321 1.00 89.62 190 VAL A O 1
ATOM 1453 N N . GLU A 1 191 ? -25.831 12.015 5.836 1.00 87.94 191 GLU A N 1
ATOM 1454 C CA . GLU A 1 191 ? -26.718 11.075 5.121 1.00 87.94 191 GLU A CA 1
ATOM 1455 C C . GLU A 1 191 ? -26.121 10.483 3.830 1.00 87.94 191 GLU A C 1
ATOM 1457 O O . GLU A 1 191 ? -26.553 9.424 3.372 1.00 87.94 191 GLU A O 1
ATOM 1462 N N . LYS A 1 192 ? -25.173 11.181 3.191 1.00 87.69 192 LYS A N 1
ATOM 1463 C CA . LYS A 1 192 ? -24.585 10.802 1.896 1.00 87.69 192 LYS A CA 1
ATOM 1464 C C . LYS A 1 192 ? -23.081 11.069 1.901 1.00 87.69 192 LYS A C 1
ATOM 1466 O O . LYS A 1 192 ? -22.709 12.195 2.219 1.00 87.69 192 LYS A O 1
ATOM 1471 N N . PRO A 1 193 ? -22.231 10.110 1.494 1.00 85.25 193 PRO A N 1
ATOM 1472 C CA . PRO A 1 193 ? -20.792 10.327 1.493 1.00 85.25 193 PRO A CA 1
ATOM 1473 C C . PRO A 1 193 ? -20.377 11.441 0.534 1.00 85.25 193 PRO A C 1
ATOM 1475 O O . PRO A 1 193 ? -20.924 11.546 -0.573 1.00 85.25 193 PRO A O 1
ATOM 1478 N N . SER A 1 194 ? -19.357 12.206 0.928 1.00 90.06 194 SER A N 1
ATOM 1479 C CA . SER A 1 194 ? -18.756 13.267 0.106 1.00 90.06 194 SER A CA 1
ATOM 1480 C C . SER A 1 194 ? -18.181 12.723 -1.204 1.00 90.06 1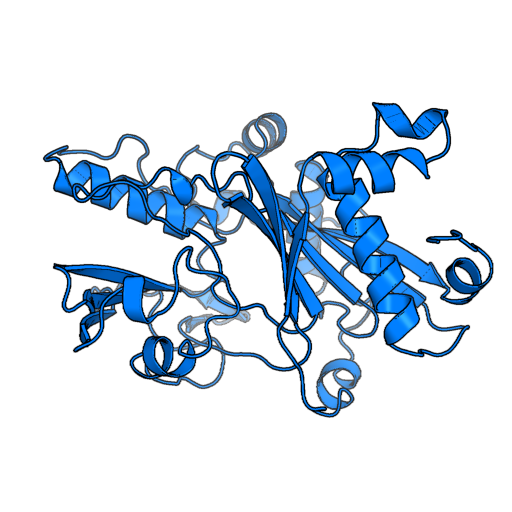94 SER A C 1
ATOM 1482 O O . SER A 1 194 ? -18.183 13.414 -2.223 1.00 90.06 194 SER A O 1
ATOM 1484 N N . ILE A 1 195 ? -17.717 11.467 -1.197 1.00 87.56 195 ILE A N 1
ATOM 1485 C CA . ILE A 1 195 ? -17.247 10.744 -2.382 1.00 87.56 195 ILE A CA 1
ATOM 1486 C C . ILE A 1 195 ? -18.004 9.418 -2.489 1.00 87.56 195 ILE A C 1
ATOM 1488 O O . ILE A 1 195 ? -17.675 8.438 -1.820 1.00 87.56 195 ILE A O 1
ATOM 1492 N N . GLN A 1 196 ? -19.005 9.377 -3.371 1.00 87.00 196 GLN A N 1
ATOM 1493 C CA . GLN A 1 196 ? -19.761 8.158 -3.674 1.00 87.00 196 GLN A CA 1
ATOM 1494 C C . GLN A 1 196 ? -18.820 7.053 -4.189 1.00 87.00 196 GLN A C 1
ATOM 1496 O O . GLN A 1 196 ? -18.044 7.325 -5.107 1.00 87.00 196 GLN A O 1
ATOM 1501 N N . PRO A 1 197 ? -18.864 5.821 -3.649 1.00 82.69 197 PRO A N 1
ATOM 1502 C CA . PRO A 1 197 ? -18.062 4.716 -4.163 1.00 82.69 197 PRO A CA 1
ATOM 1503 C C . PRO A 1 197 ? -18.549 4.302 -5.555 1.00 82.69 197 PRO A C 1
ATOM 1505 O O . PRO A 1 197 ? -19.749 4.161 -5.791 1.00 82.69 197 PRO A O 1
ATOM 1508 N N . VAL A 1 198 ? -17.615 4.082 -6.479 1.00 87.81 198 VAL A N 1
ATOM 1509 C CA . VAL A 1 198 ? -17.906 3.710 -7.866 1.00 87.81 198 VAL A CA 1
ATOM 1510 C C . VAL A 1 198 ? -17.217 2.395 -8.209 1.00 87.81 198 VAL A C 1
ATOM 1512 O O . VAL A 1 198 ? -16.010 2.244 -8.027 1.00 87.81 198 VAL A O 1
ATOM 1515 N N . TRP A 1 199 ? -18.006 1.439 -8.705 1.00 81.25 199 TRP A N 1
ATOM 1516 C CA . TRP A 1 199 ? -17.540 0.094 -9.041 1.00 81.25 199 TRP A CA 1
ATOM 1517 C C . TRP A 1 199 ? -16.727 0.057 -10.340 1.00 81.25 199 TRP A C 1
ATOM 1519 O O . TRP A 1 199 ? -15.571 -0.352 -10.314 1.00 81.25 199 TRP A O 1
ATOM 1529 N N . GLN A 1 200 ? -17.376 0.470 -11.436 1.00 87.81 200 GLN A N 1
ATOM 1530 C CA . GLN A 1 200 ? -16.931 0.602 -12.834 1.00 87.81 200 GLN A CA 1
ATOM 1531 C C . GLN A 1 200 ? -15.567 -0.004 -13.232 1.00 87.81 200 GLN A C 1
ATOM 1533 O O . GLN A 1 200 ? -14.695 0.688 -13.763 1.00 87.81 200 GLN A O 1
ATOM 1538 N N . ARG A 1 201 ? -15.365 -1.305 -12.984 1.00 84.88 201 ARG A N 1
ATOM 1539 C CA . ARG A 1 201 ? -14.102 -2.014 -13.279 1.00 84.88 201 ARG A CA 1
ATOM 1540 C C . ARG A 1 201 ? -13.787 -2.040 -14.770 1.00 84.88 201 ARG A C 1
ATOM 1542 O O . ARG A 1 201 ? -12.619 -2.028 -15.144 1.00 84.88 201 ARG A O 1
ATOM 1549 N N . GLU A 1 202 ? -14.822 -1.981 -15.604 1.00 86.69 202 GLU A N 1
ATOM 1550 C CA . GLU A 1 202 ? -14.729 -1.955 -17.059 1.00 86.69 202 GLU A CA 1
ATOM 1551 C C . GLU A 1 202 ? -13.901 -0.782 -17.611 1.00 86.69 202 GLU A C 1
ATOM 1553 O O . GLU A 1 202 ? -13.368 -0.882 -18.714 1.00 86.69 202 GLU A O 1
ATOM 1558 N N . LEU A 1 203 ? -13.721 0.297 -16.837 1.00 88.69 203 LEU A N 1
ATOM 1559 C CA . LEU A 1 203 ? -12.861 1.432 -17.198 1.00 88.69 203 LEU A CA 1
ATOM 1560 C C . LEU A 1 203 ? -11.370 1.060 -17.305 1.00 88.69 203 LEU A C 1
ATOM 1562 O O . LEU A 1 203 ? -10.611 1.779 -17.956 1.00 88.69 203 LEU A O 1
ATOM 1566 N N . LEU A 1 204 ? -10.954 -0.051 -16.684 1.00 89.38 204 LEU A N 1
ATOM 1567 C CA . LEU A 1 204 ? -9.591 -0.591 -16.732 1.00 89.38 204 LEU A CA 1
ATOM 1568 C C . LEU A 1 204 ? -9.495 -1.932 -17.479 1.00 89.38 204 LEU A C 1
ATOM 1570 O O . LEU A 1 204 ? -8.460 -2.596 -17.408 1.00 89.38 204 LEU A O 1
ATOM 1574 N N . ASN A 1 205 ? -10.537 -2.323 -18.219 1.00 90.06 205 ASN A N 1
ATOM 1575 C CA . ASN A 1 205 ? -10.458 -3.477 -19.112 1.00 90.06 205 ASN A CA 1
ATOM 1576 C C . ASN A 1 205 ? -9.423 -3.250 -20.227 1.00 90.06 205 ASN A C 1
ATOM 1578 O O . ASN A 1 205 ? -9.129 -2.118 -20.626 1.00 90.06 205 ASN A O 1
ATOM 1582 N N . ALA A 1 206 ? -8.912 -4.355 -20.770 1.00 88.56 206 ALA A N 1
ATOM 1583 C CA . ALA A 1 206 ? -8.090 -4.338 -21.972 1.00 88.56 206 ALA A CA 1
ATOM 1584 C C . ALA A 1 206 ? -8.832 -3.702 -23.163 1.00 88.56 206 ALA A C 1
ATOM 1586 O O . ALA A 1 206 ? -10.063 -3.721 -23.262 1.00 88.56 206 ALA A O 1
ATOM 1587 N N . ARG A 1 207 ? -8.059 -3.148 -24.097 1.00 91.69 207 ARG A N 1
ATOM 1588 C CA . ARG A 1 207 ? -8.552 -2.587 -25.357 1.00 91.69 207 ARG A CA 1
ATOM 1589 C C . ARG A 1 207 ? -9.109 -3.692 -26.256 1.00 91.69 207 ARG A C 1
ATOM 1591 O O . ARG A 1 207 ? -8.788 -4.867 -26.108 1.00 91.69 207 ARG A O 1
ATOM 1598 N N . ASN A 1 208 ? -9.920 -3.297 -27.236 1.00 89.88 208 ASN A N 1
ATOM 1599 C CA . ASN A 1 208 ? -10.421 -4.194 -28.274 1.00 89.88 208 ASN A CA 1
ATOM 1600 C C . ASN A 1 208 ? -10.043 -3.656 -29.673 1.00 89.88 208 ASN A C 1
ATOM 1602 O O . ASN A 1 208 ? -10.591 -2.626 -30.076 1.00 89.88 208 ASN A O 1
ATOM 1606 N N . PRO A 1 209 ? -9.123 -4.308 -30.413 1.00 93.44 209 PRO A N 1
ATOM 1607 C CA . PRO A 1 209 ? -8.298 -5.441 -29.981 1.00 93.44 209 PRO A CA 1
ATOM 1608 C C . PRO A 1 209 ? -7.249 -5.022 -28.929 1.00 93.44 209 PRO A C 1
ATOM 1610 O O . PRO A 1 209 ? -6.814 -3.864 -28.937 1.00 93.44 209 PRO A O 1
ATOM 1613 N N . PRO A 1 210 ? -6.805 -5.937 -28.049 1.00 93.12 210 PRO A N 1
ATOM 1614 C CA . PRO A 1 210 ? -5.734 -5.649 -27.105 1.00 93.12 210 PRO A CA 1
ATOM 1615 C C . PRO A 1 210 ? -4.401 -5.530 -27.854 1.00 93.12 210 PRO A C 1
ATOM 1617 O O . PRO A 1 210 ? -4.154 -6.222 -28.846 1.00 93.12 210 PRO A O 1
ATOM 1620 N N . ARG A 1 211 ? -3.519 -4.646 -27.387 1.00 93.88 211 ARG A N 1
ATOM 1621 C CA . ARG A 1 211 ? -2.205 -4.389 -27.981 1.00 93.88 211 ARG A CA 1
ATOM 1622 C C . ARG A 1 211 ? -1.204 -3.965 -26.909 1.00 93.88 211 ARG A C 1
ATOM 1624 O O . ARG A 1 211 ? -1.284 -2.864 -26.380 1.00 93.88 211 ARG A O 1
ATOM 1631 N N . ILE A 1 212 ? -0.173 -4.770 -26.683 1.00 91.81 212 ILE A N 1
ATOM 1632 C CA . ILE A 1 212 ? 0.974 -4.354 -25.864 1.00 91.81 212 ILE A CA 1
ATOM 1633 C C . ILE A 1 212 ? 1.672 -3.174 -26.571 1.00 91.81 212 ILE A C 1
ATOM 1635 O O . ILE A 1 212 ? 2.054 -3.276 -27.740 1.00 91.81 212 ILE A O 1
ATOM 1639 N N . THR A 1 213 ? 1.796 -2.034 -25.888 1.00 91.75 213 THR A N 1
ATOM 1640 C CA . THR A 1 213 ? 2.377 -0.786 -26.427 1.00 91.75 213 THR A CA 1
ATOM 1641 C C . THR A 1 213 ? 3.607 -0.303 -25.668 1.00 91.75 213 THR A C 1
ATOM 1643 O O . THR A 1 213 ? 4.290 0.601 -26.147 1.00 91.75 213 THR A O 1
ATOM 1646 N N . GLN A 1 214 ? 3.903 -0.893 -24.512 1.00 88.44 214 GLN A N 1
ATOM 1647 C CA . GLN A 1 214 ? 5.052 -0.613 -23.650 1.00 88.44 214 GLN A CA 1
ATOM 1648 C C . GLN A 1 214 ? 5.782 -1.918 -23.308 1.00 88.44 214 GLN A C 1
ATOM 1650 O O . GLN A 1 214 ? 5.202 -3.000 -23.407 1.00 88.44 214 GLN A O 1
ATOM 1655 N N . ILE A 1 215 ? 7.047 -1.810 -22.901 1.00 83.44 215 ILE A N 1
ATOM 1656 C CA . ILE A 1 215 ? 7.804 -2.926 -22.324 1.00 83.44 215 ILE A CA 1
ATOM 1657 C C . ILE A 1 215 ? 7.573 -2.898 -20.813 1.00 83.44 215 ILE A C 1
ATOM 1659 O O . ILE A 1 215 ? 7.797 -1.864 -20.188 1.00 83.44 215 ILE A O 1
ATOM 1663 N N . HIS A 1 216 ? 7.142 -4.026 -20.254 1.00 82.56 216 HIS A N 1
ATOM 1664 C CA . HIS A 1 216 ? 6.845 -4.184 -18.830 1.00 82.56 216 HIS A CA 1
ATOM 1665 C C . HIS A 1 216 ? 7.914 -5.087 -18.208 1.00 82.56 216 HIS A C 1
ATOM 1667 O O . HIS A 1 216 ? 7.927 -6.292 -18.450 1.00 82.56 216 HIS A O 1
ATOM 1673 N N . HIS A 1 217 ? 8.861 -4.493 -17.483 1.00 77.19 217 HIS A N 1
ATOM 1674 C CA . HIS A 1 217 ? 10.022 -5.181 -16.894 1.00 77.19 217 HIS A CA 1
ATOM 1675 C C . HIS A 1 217 ? 9.744 -5.774 -15.500 1.00 77.19 217 HIS A C 1
ATOM 1677 O O . HIS A 1 217 ? 10.570 -6.499 -14.949 1.00 77.19 217 HIS A O 1
ATOM 1683 N N . GLU A 1 218 ? 8.595 -5.443 -14.918 1.00 74.44 218 GLU A N 1
ATOM 1684 C CA . GLU A 1 218 ? 8.080 -5.964 -13.654 1.00 74.44 218 GLU A CA 1
ATOM 1685 C C . GLU A 1 218 ? 7.624 -7.432 -13.754 1.00 74.44 218 GLU A C 1
ATOM 1687 O O . GLU A 1 218 ? 7.663 -8.159 -12.760 1.00 74.44 218 GLU A O 1
ATOM 1692 N N . TYR A 1 219 ? 7.245 -7.873 -14.957 1.00 75.81 219 TYR A N 1
ATOM 1693 C CA . TYR A 1 219 ? 6.693 -9.198 -15.230 1.00 75.81 219 TYR A CA 1
ATOM 1694 C C . TYR A 1 219 ? 7.740 -10.146 -15.816 1.00 75.81 219 TYR A C 1
ATOM 1696 O O . TYR A 1 219 ? 8.557 -9.755 -16.654 1.00 75.81 219 TYR A O 1
ATOM 1704 N N . LEU A 1 220 ? 7.692 -11.417 -15.410 1.00 65.62 220 LEU A N 1
ATOM 1705 C CA . LEU A 1 220 ? 8.543 -12.452 -15.992 1.00 65.62 220 LEU A CA 1
ATOM 1706 C C . LEU A 1 220 ? 8.154 -12.719 -17.466 1.00 65.62 220 LEU A C 1
ATOM 1708 O O . LEU A 1 220 ? 6.960 -12.759 -17.777 1.00 65.62 220 LEU A O 1
ATOM 1712 N N . PRO A 1 221 ? 9.123 -12.923 -18.388 1.00 58.91 221 PRO A N 1
ATOM 1713 C CA . PRO A 1 221 ? 8.831 -13.177 -19.807 1.00 58.91 221 PRO A CA 1
ATOM 1714 C C . PRO A 1 221 ? 8.010 -14.449 -20.060 1.00 58.91 221 PRO A C 1
ATOM 1716 O O . PRO A 1 221 ? 7.263 -14.518 -21.038 1.00 58.91 221 PRO A O 1
ATOM 1719 N N . GLU A 1 222 ? 8.160 -15.436 -19.177 1.00 54.06 222 GLU A N 1
ATOM 1720 C CA . GLU A 1 222 ? 7.434 -16.702 -19.142 1.00 54.06 222 GLU A CA 1
ATOM 1721 C C . GLU A 1 222 ? 7.093 -17.015 -17.679 1.00 54.06 222 GLU A C 1
ATOM 1723 O O . GLU A 1 222 ? 7.881 -16.714 -16.779 1.00 54.06 222 GLU A O 1
ATOM 1728 N N . ALA A 1 223 ? 5.925 -17.611 -17.429 1.00 46.41 223 ALA A N 1
ATOM 1729 C CA . ALA A 1 223 ? 5.543 -18.076 -16.100 1.00 46.41 223 ALA A CA 1
ATOM 1730 C C . ALA A 1 223 ? 6.273 -19.392 -15.788 1.00 46.41 223 ALA A C 1
ATOM 1732 O O . ALA A 1 223 ? 5.750 -20.479 -16.018 1.00 46.41 223 ALA A O 1
ATOM 1733 N N . THR A 1 224 ? 7.511 -19.295 -15.308 1.00 42.84 224 THR A N 1
ATOM 1734 C CA . THR A 1 224 ? 8.241 -20.443 -14.771 1.00 42.84 224 THR A CA 1
ATOM 1735 C C . THR A 1 224 ? 7.873 -20.642 -13.300 1.00 42.84 224 THR A C 1
ATOM 1737 O O . THR A 1 224 ? 8.228 -19.830 -12.449 1.00 42.84 224 THR A O 1
ATOM 1740 N N . ASP A 1 225 ? 7.239 -21.774 -12.970 1.00 42.31 225 ASP A N 1
ATOM 1741 C CA . ASP A 1 225 ? 6.884 -22.185 -11.589 1.00 42.31 225 ASP A CA 1
ATOM 1742 C C . ASP A 1 225 ? 8.088 -22.253 -10.615 1.00 42.31 225 ASP A C 1
ATOM 1744 O O . ASP A 1 225 ? 7.942 -22.419 -9.403 1.00 42.31 225 ASP A O 1
ATOM 1748 N N . ILE A 1 226 ? 9.298 -22.130 -11.161 1.00 42.09 226 ILE A N 1
ATOM 1749 C CA . ILE A 1 226 ? 10.601 -22.327 -10.528 1.00 42.09 226 ILE A CA 1
ATOM 1750 C C . ILE A 1 226 ? 10.889 -21.283 -9.431 1.00 42.09 226 ILE A C 1
ATOM 1752 O O . ILE A 1 226 ? 11.531 -21.626 -8.436 1.00 42.09 226 ILE A O 1
ATOM 1756 N N . ASP A 1 227 ? 10.416 -20.036 -9.565 1.00 44.28 227 ASP A N 1
ATOM 1757 C CA . ASP A 1 227 ? 10.720 -18.971 -8.585 1.00 44.28 227 ASP A CA 1
ATOM 1758 C C . ASP A 1 227 ? 9.818 -19.029 -7.334 1.00 44.28 227 ASP A C 1
ATOM 1760 O O . ASP A 1 227 ? 10.185 -18.530 -6.271 1.00 44.28 227 ASP A O 1
ATOM 1764 N N . HIS A 1 228 ? 8.667 -19.711 -7.413 1.00 44.28 228 HIS A N 1
ATOM 1765 C CA . HIS A 1 228 ? 7.778 -19.917 -6.263 1.00 44.28 228 HIS A CA 1
ATOM 1766 C C . HIS A 1 228 ? 8.264 -21.014 -5.302 1.00 44.28 228 HIS A C 1
ATOM 1768 O O . HIS A 1 228 ? 7.898 -20.990 -4.128 1.00 44.28 228 HIS A O 1
ATOM 1774 N N . GLN A 1 229 ? 9.071 -21.974 -5.772 1.00 39.19 229 GLN A N 1
ATOM 1775 C CA . GLN A 1 229 ? 9.460 -23.152 -4.979 1.00 39.19 229 GLN A CA 1
ATOM 1776 C C . GLN A 1 229 ? 10.837 -23.044 -4.302 1.00 39.19 229 GLN A C 1
ATOM 1778 O O . GLN A 1 229 ? 11.075 -23.743 -3.320 1.00 39.19 229 GLN A O 1
ATOM 1783 N N . ASN A 1 230 ? 11.742 -22.189 -4.794 1.00 39.28 230 ASN A N 1
ATOM 1784 C CA . ASN A 1 230 ? 13.156 -22.215 -4.383 1.00 39.28 230 ASN A CA 1
ATOM 1785 C C . ASN A 1 230 ? 13.547 -21.256 -3.243 1.00 39.28 230 ASN A C 1
ATOM 1787 O O . ASN A 1 230 ? 14.649 -21.380 -2.705 1.00 39.28 230 ASN A O 1
ATOM 1791 N N . PHE A 1 231 ? 12.680 -20.327 -2.823 1.00 43.22 231 PHE A N 1
ATOM 1792 C CA . PHE A 1 231 ? 12.974 -19.480 -1.659 1.00 43.22 231 PHE A CA 1
ATOM 1793 C C . PHE A 1 231 ? 12.686 -20.207 -0.345 1.00 43.22 231 PHE A C 1
ATOM 1795 O O . PHE A 1 231 ? 11.617 -20.088 0.255 1.00 43.22 231 PHE A O 1
ATOM 1802 N N . HIS A 1 232 ? 13.694 -20.957 0.108 1.00 42.56 232 HIS A N 1
ATOM 1803 C CA . HIS A 1 232 ? 13.724 -21.567 1.431 1.00 42.56 232 HIS A CA 1
ATOM 1804 C C . HIS A 1 232 ? 13.402 -20.542 2.528 1.00 42.56 232 HIS A C 1
ATOM 1806 O O . HIS A 1 232 ? 14.020 -19.480 2.623 1.00 42.56 232 HIS A O 1
ATOM 1812 N N . GLN A 1 233 ? 12.442 -20.905 3.378 1.00 46.66 233 GLN A N 1
ATOM 1813 C CA . GLN A 1 233 ? 12.008 -20.138 4.541 1.00 46.66 233 GLN A CA 1
ATOM 1814 C C . GLN A 1 233 ? 13.137 -20.057 5.580 1.00 46.66 233 GLN A C 1
ATOM 1816 O O . GLN A 1 233 ? 13.290 -20.940 6.421 1.00 46.66 233 GLN A O 1
ATOM 1821 N N . THR A 1 234 ? 13.941 -18.999 5.519 1.00 47.00 234 THR A N 1
ATOM 1822 C CA . THR A 1 234 ? 14.821 -18.587 6.617 1.00 47.00 234 THR A CA 1
ATOM 1823 C C . THR A 1 234 ? 14.055 -17.717 7.616 1.00 47.00 234 THR A C 1
ATOM 1825 O O . THR A 1 234 ? 13.032 -17.120 7.276 1.00 47.00 234 THR A O 1
ATOM 1828 N N . GLU A 1 235 ? 14.533 -17.650 8.862 1.00 55.53 235 GLU A N 1
ATOM 1829 C CA . GLU A 1 235 ? 13.923 -16.840 9.925 1.00 55.53 235 GLU A CA 1
ATOM 1830 C C . GLU A 1 235 ? 13.922 -15.347 9.547 1.00 55.53 235 GLU A C 1
ATOM 1832 O O . GLU A 1 235 ? 14.926 -14.641 9.671 1.00 55.53 235 GLU A O 1
ATOM 1837 N N . ALA A 1 236 ? 12.781 -14.857 9.062 1.00 66.06 236 ALA A N 1
A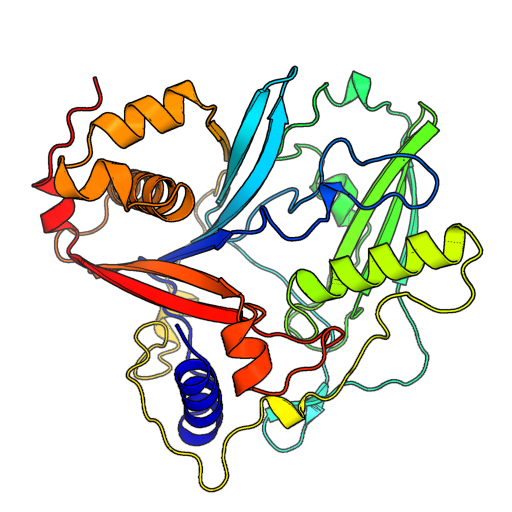TOM 1838 C CA . ALA A 1 236 ? 12.600 -13.465 8.684 1.00 66.06 236 ALA A CA 1
ATOM 1839 C C . ALA A 1 236 ? 12.306 -12.589 9.908 1.00 66.06 236 ALA A C 1
ATOM 1841 O O . ALA A 1 236 ? 11.507 -12.934 10.778 1.00 66.06 236 ALA A O 1
ATOM 1842 N N . VAL A 1 237 ? 12.921 -11.407 9.953 1.00 68.69 237 VAL A N 1
ATOM 1843 C CA . VAL A 1 237 ? 12.814 -10.491 11.091 1.00 68.69 237 VAL A CA 1
ATOM 1844 C C . VAL A 1 237 ? 12.304 -9.132 10.621 1.00 68.69 237 VAL A C 1
ATOM 1846 O O . VAL A 1 237 ? 12.993 -8.424 9.887 1.00 68.69 237 VAL A O 1
ATOM 1849 N N . ASN A 1 238 ? 11.112 -8.738 11.081 1.00 72.56 238 ASN A N 1
ATOM 1850 C CA . ASN A 1 238 ? 10.599 -7.387 10.851 1.00 72.56 238 ASN A CA 1
ATOM 1851 C C . ASN A 1 238 ? 11.435 -6.355 11.634 1.00 72.56 238 ASN A C 1
ATOM 1853 O O . ASN A 1 238 ? 11.810 -6.559 12.800 1.00 72.56 238 ASN A O 1
ATOM 1857 N N . ARG A 1 239 ? 11.702 -5.218 10.989 1.00 77.31 239 ARG A N 1
ATOM 1858 C CA . ARG A 1 239 ? 12.357 -4.040 11.570 1.00 77.31 239 ARG A CA 1
ATOM 1859 C C . ARG A 1 239 ? 11.730 -2.771 11.001 1.00 77.31 239 ARG A C 1
ATOM 1861 O O . ARG A 1 239 ? 11.298 -2.750 9.849 1.00 77.31 239 ARG A O 1
ATOM 1868 N N . SER A 1 240 ? 11.719 -1.722 11.811 1.00 82.50 240 SER A N 1
ATOM 1869 C CA . SER A 1 240 ? 11.342 -0.371 11.413 1.00 82.50 240 SER A CA 1
ATOM 1870 C C . SER A 1 240 ? 12.497 0.586 11.686 1.00 82.50 240 SER A C 1
ATOM 1872 O O . SER A 1 240 ? 13.338 0.340 12.555 1.00 82.50 240 SER A O 1
ATOM 1874 N N . PHE A 1 241 ? 12.539 1.678 10.928 1.00 85.00 241 PHE A N 1
ATOM 1875 C CA . PHE A 1 241 ? 13.502 2.752 11.134 1.00 85.00 241 PHE A CA 1
ATOM 1876 C C . PHE A 1 241 ? 12.803 4.096 10.927 1.00 85.00 241 PHE A C 1
ATOM 1878 O O . PHE A 1 241 ? 12.169 4.322 9.892 1.00 85.00 241 PHE A O 1
ATOM 1885 N N . PHE A 1 242 ? 12.926 4.992 11.906 1.00 87.94 242 PHE A N 1
ATOM 1886 C CA . PHE A 1 242 ? 12.488 6.378 11.772 1.00 87.94 242 PHE A CA 1
ATOM 1887 C C . PHE A 1 242 ? 13.596 7.208 11.123 1.00 87.94 242 PHE A C 1
ATOM 1889 O O . PHE A 1 242 ? 14.713 7.275 11.640 1.00 87.94 242 PHE A O 1
ATOM 1896 N N . LEU A 1 243 ? 13.282 7.861 10.005 1.00 88.31 243 LEU A N 1
ATOM 1897 C CA . LEU A 1 243 ? 14.193 8.780 9.327 1.00 88.31 243 LEU A CA 1
ATOM 1898 C C . LEU A 1 243 ? 13.618 10.197 9.405 1.00 88.31 243 LEU A C 1
ATOM 1900 O O . LEU A 1 243 ? 12.676 10.551 8.689 1.00 88.31 243 LEU A O 1
ATOM 1904 N N . GLY A 1 244 ? 14.185 10.991 10.315 1.00 90.69 244 GLY A N 1
ATOM 1905 C CA . GLY A 1 244 ? 13.837 12.393 10.510 1.00 90.69 244 GLY A CA 1
ATOM 1906 C C . GLY A 1 244 ? 14.495 13.323 9.482 1.00 90.69 244 GLY A C 1
ATOM 1907 O O . GLY A 1 244 ? 15.279 12.876 8.635 1.00 90.69 244 GLY A O 1
ATOM 1908 N N . PRO A 1 245 ? 14.202 14.636 9.547 1.00 91.75 245 PRO A N 1
ATOM 1909 C CA . PRO A 1 245 ? 14.722 15.624 8.601 1.00 91.75 245 PRO A CA 1
ATOM 1910 C C . PRO A 1 245 ? 16.252 15.622 8.491 1.00 91.75 245 PRO A C 1
ATOM 1912 O O . PRO A 1 245 ? 16.779 15.672 7.379 1.00 91.75 245 PRO A O 1
ATOM 1915 N N . ASP A 1 246 ? 16.959 15.484 9.616 1.00 92.50 246 ASP A N 1
ATOM 1916 C CA . ASP A 1 246 ? 18.425 15.490 9.660 1.00 92.50 246 ASP A CA 1
ATOM 1917 C C . ASP A 1 246 ? 19.028 14.254 8.982 1.00 92.50 246 ASP A C 1
ATOM 1919 O O . ASP A 1 246 ? 19.954 14.381 8.181 1.00 92.50 246 ASP A O 1
ATOM 1923 N N . GLN A 1 247 ? 18.470 13.061 9.223 1.00 92.94 247 GLN A N 1
ATOM 1924 C CA . GLN A 1 247 ? 18.922 11.827 8.568 1.00 92.94 247 GLN A CA 1
ATOM 1925 C C . GLN A 1 247 ? 18.632 11.869 7.061 1.00 92.94 247 GLN A C 1
ATOM 1927 O O . GLN A 1 247 ? 19.490 11.517 6.255 1.00 92.94 247 GLN A O 1
ATOM 1932 N N . ILE A 1 248 ? 17.453 12.358 6.660 1.00 92.19 248 ILE A N 1
ATOM 1933 C CA . ILE A 1 248 ? 17.093 12.535 5.244 1.00 92.19 248 ILE A CA 1
ATOM 1934 C C . ILE A 1 248 ? 18.024 13.554 4.566 1.00 92.19 248 ILE A C 1
ATOM 1936 O O . ILE A 1 248 ? 18.430 13.344 3.422 1.00 92.19 248 ILE A O 1
ATOM 1940 N N . SER A 1 249 ? 18.391 14.635 5.261 1.00 91.81 249 SER A N 1
ATOM 1941 C CA . SER A 1 249 ? 19.355 15.637 4.791 1.00 91.81 249 SER A CA 1
ATOM 1942 C C . SER A 1 249 ? 20.759 15.041 4.638 1.00 91.81 249 SER A C 1
ATOM 1944 O O . SER A 1 249 ? 21.381 15.189 3.587 1.00 91.81 249 SER A O 1
ATOM 1946 N N . ALA A 1 250 ? 21.230 14.274 5.626 1.00 92.50 250 ALA A N 1
ATOM 1947 C CA . ALA A 1 250 ? 22.514 13.579 5.568 1.00 92.50 250 ALA A CA 1
ATOM 1948 C C . ALA A 1 250 ? 22.592 12.609 4.376 1.00 92.50 250 ALA A C 1
ATOM 1950 O O . ALA A 1 250 ? 23.519 12.706 3.573 1.00 92.50 250 ALA A O 1
ATOM 1951 N N . ILE A 1 251 ? 21.579 11.751 4.184 1.00 91.06 251 ILE A N 1
ATOM 1952 C CA . ILE A 1 251 ? 21.514 10.828 3.035 1.00 91.06 251 ILE A CA 1
ATOM 1953 C C . ILE A 1 251 ? 21.490 11.614 1.710 1.00 91.06 251 ILE A C 1
ATOM 1955 O O . ILE A 1 251 ? 22.162 11.233 0.750 1.00 91.06 251 ILE A O 1
ATOM 1959 N N . ARG A 1 252 ? 20.770 12.746 1.654 1.00 92.69 252 ARG A N 1
ATOM 1960 C CA . ARG A 1 252 ? 20.714 13.625 0.473 1.00 92.69 252 ARG A CA 1
ATOM 1961 C C . ARG A 1 252 ? 22.074 14.225 0.126 1.00 92.69 252 ARG A C 1
ATOM 1963 O O . ARG A 1 252 ? 22.395 14.290 -1.055 1.00 92.69 252 ARG A O 1
ATOM 1970 N N . ASN A 1 253 ? 22.881 14.609 1.112 1.00 91.62 253 ASN A N 1
ATOM 1971 C CA . ASN A 1 253 ? 24.188 15.243 0.896 1.00 91.62 253 ASN A CA 1
ATOM 1972 C C . ASN A 1 253 ? 25.231 14.325 0.228 1.00 91.62 253 ASN A C 1
ATOM 1974 O O . ASN A 1 253 ? 26.226 14.821 -0.295 1.00 91.62 253 ASN A O 1
ATOM 1978 N N . HIS A 1 254 ? 24.998 13.008 0.188 1.00 88.19 254 HIS A N 1
ATOM 1979 C CA . HIS A 1 254 ? 25.816 12.070 -0.588 1.00 88.19 254 HIS A CA 1
ATOM 1980 C C . HIS A 1 254 ? 25.452 12.020 -2.089 1.00 88.19 254 HIS A C 1
ATOM 1982 O O . HIS A 1 254 ? 26.168 11.388 -2.869 1.00 88.19 254 HIS A O 1
ATOM 1988 N N . LEU A 1 255 ? 24.361 12.667 -2.525 1.00 89.00 255 LEU A N 1
ATOM 1989 C CA . LEU A 1 255 ? 24.010 12.744 -3.944 1.00 89.00 255 LEU A CA 1
ATOM 1990 C C . LEU A 1 255 ? 24.972 13.662 -4.726 1.00 89.00 255 LEU A C 1
ATOM 1992 O O . LEU A 1 255 ? 25.363 14.723 -4.236 1.00 89.00 255 LEU A O 1
ATOM 1996 N N . PRO A 1 256 ? 25.269 13.337 -6.000 1.00 89.06 256 PRO A N 1
ATOM 1997 C CA . PRO A 1 256 ? 25.879 14.274 -6.938 1.00 89.06 256 PRO A CA 1
ATOM 1998 C C . PRO A 1 256 ? 25.120 15.615 -7.007 1.00 89.06 256 PRO A C 1
ATOM 2000 O O . PRO A 1 256 ? 23.886 15.606 -6.976 1.00 89.06 256 PRO A O 1
ATOM 2003 N N . PRO A 1 257 ? 25.800 16.763 -7.217 1.00 88.75 257 PRO A N 1
ATOM 2004 C CA . PRO A 1 257 ? 25.162 18.085 -7.176 1.00 88.75 257 PRO A CA 1
ATOM 2005 C C . PRO A 1 257 ? 23.947 18.263 -8.099 1.00 88.75 257 PRO A C 1
ATOM 2007 O O . PRO A 1 257 ? 23.011 18.980 -7.757 1.00 88.75 257 PRO A O 1
ATOM 2010 N N . HIS A 1 258 ? 23.933 17.583 -9.249 1.00 89.56 258 HIS A N 1
ATOM 2011 C CA . HIS A 1 258 ? 22.828 17.634 -10.210 1.00 89.56 258 HIS A CA 1
ATOM 2012 C C . HIS A 1 258 ? 21.573 16.853 -9.769 1.00 89.56 258 HIS A C 1
ATOM 2014 O O . HIS A 1 258 ? 20.520 17.042 -10.370 1.00 89.56 258 HIS A O 1
ATOM 2020 N N . LEU A 1 259 ? 21.669 16.001 -8.739 1.00 90.19 259 LEU A N 1
ATOM 2021 C CA . LEU A 1 259 ? 20.551 15.223 -8.187 1.00 90.19 259 LEU A CA 1
ATOM 2022 C C . LEU A 1 259 ? 19.956 15.825 -6.902 1.00 90.19 259 LEU A C 1
ATOM 2024 O O . LEU A 1 259 ? 18.782 15.597 -6.610 1.00 90.19 259 LEU A O 1
ATOM 2028 N N . LEU A 1 260 ? 20.719 16.648 -6.167 1.00 86.81 260 LEU A N 1
ATOM 2029 C CA . LEU A 1 260 ? 20.330 17.207 -4.859 1.00 86.81 260 LEU A CA 1
ATOM 2030 C C . LEU A 1 260 ? 18.926 17.833 -4.827 1.00 86.81 260 LEU A C 1
ATOM 2032 O O . LEU A 1 260 ? 18.208 17.663 -3.841 1.00 86.81 260 LEU A O 1
ATOM 2036 N N . ASN A 1 261 ? 18.533 18.525 -5.901 1.00 84.75 261 ASN A N 1
ATOM 2037 C CA . ASN A 1 261 ? 17.287 19.296 -5.975 1.00 84.75 261 ASN A CA 1
ATOM 2038 C C . ASN A 1 261 ? 16.167 18.622 -6.789 1.00 84.75 261 ASN A C 1
ATOM 2040 O O . ASN A 1 261 ? 15.046 19.122 -6.776 1.00 84.75 261 ASN A O 1
ATOM 2044 N N . CYS A 1 262 ? 16.440 17.520 -7.496 1.00 87.31 262 CYS A N 1
ATOM 2045 C CA . CYS A 1 262 ? 15.439 16.821 -8.315 1.00 87.31 262 CYS A CA 1
ATOM 2046 C C . CYS A 1 262 ? 15.043 15.441 -7.771 1.00 87.31 262 CYS A C 1
ATOM 2048 O O . CYS A 1 262 ? 13.965 14.961 -8.105 1.00 87.31 262 CYS A O 1
ATOM 2050 N N . THR A 1 263 ? 15.846 14.823 -6.895 1.00 88.50 263 THR A N 1
ATOM 2051 C CA . THR A 1 263 ? 15.486 13.556 -6.239 1.00 88.50 263 THR A CA 1
ATOM 2052 C C . THR A 1 263 ? 14.456 13.782 -5.129 1.00 88.50 263 THR A C 1
ATOM 2054 O O . THR A 1 263 ? 14.716 14.487 -4.150 1.00 88.50 263 THR A O 1
ATOM 2057 N N . THR A 1 264 ? 13.290 13.151 -5.226 1.00 89.62 264 THR A N 1
ATOM 2058 C CA . THR A 1 264 ? 12.250 13.164 -4.184 1.00 89.62 264 THR A CA 1
ATOM 2059 C C . THR A 1 264 ? 12.707 12.448 -2.903 1.00 89.62 264 THR A C 1
ATOM 2061 O O . THR A 1 264 ? 13.717 11.743 -2.883 1.00 89.62 264 THR A O 1
ATOM 2064 N N . ARG A 1 265 ? 11.969 12.608 -1.790 1.00 88.56 265 ARG A N 1
ATOM 2065 C CA . ARG A 1 265 ? 12.225 11.812 -0.569 1.00 88.56 265 ARG A CA 1
ATOM 2066 C C . ARG A 1 265 ? 12.040 10.313 -0.831 1.00 88.56 265 ARG A C 1
ATOM 2068 O O . ARG A 1 265 ? 12.863 9.525 -0.383 1.00 88.56 265 ARG A O 1
ATOM 2075 N N . PHE A 1 266 ? 11.010 9.945 -1.595 1.00 87.25 266 PHE A N 1
ATOM 2076 C CA . PHE A 1 266 ? 10.716 8.559 -1.951 1.00 87.25 266 PHE A CA 1
ATOM 2077 C C . PHE A 1 266 ? 11.868 7.898 -2.717 1.00 87.25 266 PHE A C 1
ATOM 2079 O O . PHE A 1 266 ? 12.335 6.838 -2.312 1.00 87.25 266 PHE A O 1
ATOM 2086 N N . GLU A 1 267 ? 12.367 8.533 -3.782 1.00 88.94 267 GLU A N 1
ATOM 2087 C CA . GLU A 1 267 ? 13.475 7.997 -4.587 1.00 88.94 267 GLU A CA 1
ATOM 2088 C C . GLU A 1 267 ? 14.767 7.875 -3.771 1.00 88.94 267 GLU A C 1
ATOM 2090 O O . GLU A 1 267 ? 15.446 6.854 -3.851 1.00 88.94 267 GLU A O 1
ATOM 2095 N N . LEU A 1 268 ? 15.078 8.884 -2.947 1.00 91.00 268 LEU A N 1
ATOM 2096 C CA . LEU A 1 268 ? 16.262 8.892 -2.084 1.00 91.00 268 LEU A CA 1
ATOM 2097 C C . LEU A 1 268 ? 16.250 7.718 -1.095 1.00 91.00 268 LEU A C 1
ATOM 2099 O O . LEU A 1 268 ? 17.225 6.970 -1.007 1.00 91.00 268 LEU A O 1
ATOM 2103 N N . LEU A 1 269 ? 15.141 7.548 -0.368 1.00 91.38 269 LEU A N 1
ATOM 2104 C CA . LEU A 1 269 ? 14.993 6.476 0.615 1.00 91.38 269 LEU A CA 1
ATOM 2105 C C . LEU A 1 269 ? 14.933 5.105 -0.061 1.00 91.38 269 LEU A C 1
ATOM 2107 O O . LEU A 1 269 ? 15.609 4.183 0.382 1.00 91.38 269 LEU A O 1
ATOM 2111 N N . THR A 1 270 ? 14.212 4.980 -1.176 1.00 88.12 270 THR A N 1
ATOM 2112 C CA . THR A 1 270 ? 14.122 3.730 -1.946 1.00 88.12 270 THR A CA 1
ATOM 2113 C C . THR A 1 270 ? 15.492 3.284 -2.455 1.00 88.12 270 THR A C 1
ATOM 2115 O O . THR A 1 270 ? 15.864 2.130 -2.259 1.00 88.12 270 THR A O 1
ATOM 2118 N N . ALA A 1 271 ? 16.286 4.190 -3.035 1.00 88.12 271 ALA A N 1
ATOM 2119 C CA . ALA A 1 271 ? 17.635 3.880 -3.508 1.00 88.12 271 ALA A CA 1
ATOM 2120 C C . ALA A 1 271 ? 18.594 3.518 -2.360 1.00 88.12 271 ALA A C 1
ATOM 2122 O O . ALA A 1 271 ? 19.379 2.577 -2.490 1.00 88.12 271 ALA A O 1
ATOM 2123 N N . CYS A 1 272 ? 18.508 4.229 -1.229 1.00 88.19 272 CYS A N 1
ATOM 2124 C CA . CYS A 1 272 ? 19.291 3.935 -0.029 1.00 88.19 272 CYS A CA 1
ATOM 2125 C C . CYS A 1 272 ? 18.953 2.544 0.530 1.00 88.19 272 CYS A C 1
ATOM 2127 O O . CYS A 1 272 ? 19.841 1.713 0.704 1.00 88.19 272 CYS A O 1
ATOM 2129 N N . MET A 1 273 ? 17.667 2.261 0.751 1.00 87.38 273 MET A N 1
ATOM 2130 C CA . MET A 1 273 ? 17.199 0.990 1.309 1.00 87.38 273 MET A CA 1
ATOM 2131 C C . MET A 1 273 ? 17.441 -0.186 0.366 1.00 87.38 273 MET A C 1
ATOM 2133 O O . MET A 1 273 ? 17.861 -1.243 0.830 1.00 87.38 273 MET A O 1
ATOM 2137 N N . TRP A 1 274 ? 17.250 -0.005 -0.947 1.00 86.00 274 TRP A N 1
ATOM 2138 C CA . TRP A 1 274 ? 17.581 -1.024 -1.944 1.00 86.00 274 TRP A CA 1
ATOM 2139 C C . TRP A 1 274 ? 19.064 -1.387 -1.875 1.00 86.00 274 TRP A C 1
ATOM 2141 O O . TRP A 1 274 ? 19.390 -2.559 -1.716 1.00 86.00 274 TRP A O 1
ATOM 2151 N N . LYS A 1 275 ? 19.958 -0.388 -1.878 1.00 82.31 275 LYS A N 1
ATOM 2152 C CA . LYS A 1 275 ? 21.400 -0.613 -1.742 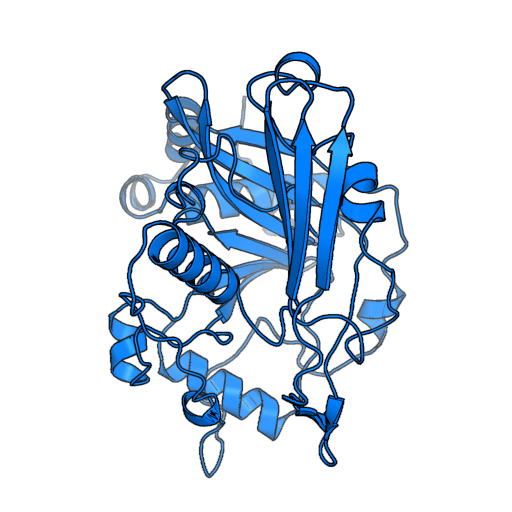1.00 82.31 275 LYS A CA 1
ATOM 2153 C C . LYS A 1 275 ? 21.754 -1.324 -0.435 1.00 82.31 275 LYS A C 1
ATOM 2155 O O . LYS A 1 275 ? 22.492 -2.304 -0.471 1.00 82.31 275 LYS A O 1
ATOM 2160 N N . CYS A 1 276 ? 21.245 -0.851 0.703 1.00 82.88 276 CYS A N 1
ATOM 2161 C CA . CYS A 1 276 ? 21.524 -1.463 2.002 1.00 82.88 276 CYS A CA 1
ATOM 2162 C C . CYS A 1 276 ? 21.033 -2.915 2.062 1.00 82.88 276 CYS A C 1
ATOM 2164 O O . CYS A 1 276 ? 21.782 -3.784 2.495 1.00 82.88 276 CYS A O 1
ATOM 2166 N N . ARG A 1 277 ? 19.821 -3.201 1.564 1.00 80.88 277 ARG A N 1
ATOM 2167 C CA . ARG A 1 277 ? 19.287 -4.566 1.476 1.00 80.88 277 ARG A CA 1
ATOM 2168 C C . ARG A 1 277 ? 20.157 -5.445 0.577 1.00 80.88 277 ARG A C 1
ATOM 2170 O O . ARG A 1 277 ? 20.568 -6.515 1.006 1.00 80.88 277 ARG A O 1
ATOM 2177 N N . THR A 1 278 ? 20.478 -4.984 -0.631 1.00 75.62 278 THR A N 1
ATOM 2178 C CA . THR A 1 278 ? 21.328 -5.704 -1.592 1.00 75.62 278 THR A CA 1
ATOM 2179 C C . THR A 1 278 ? 22.691 -6.075 -1.005 1.00 75.62 278 THR A C 1
ATOM 2181 O O . THR A 1 278 ? 23.140 -7.196 -1.201 1.00 75.62 278 THR A O 1
ATOM 2184 N N . LEU A 1 279 ? 23.330 -5.173 -0.252 1.00 76.06 279 LEU A N 1
ATOM 2185 C CA . LEU A 1 279 ? 24.632 -5.432 0.377 1.00 76.06 279 LEU A CA 1
ATOM 2186 C C . LEU A 1 279 ? 24.574 -6.423 1.554 1.00 76.06 279 LEU A C 1
ATOM 2188 O O . LEU A 1 279 ? 25.601 -6.997 1.894 1.00 76.06 279 LEU A O 1
ATOM 2192 N N . VAL A 1 280 ? 23.412 -6.602 2.190 1.00 75.19 280 VAL A N 1
ATOM 2193 C CA . VAL A 1 280 ? 23.231 -7.507 3.344 1.0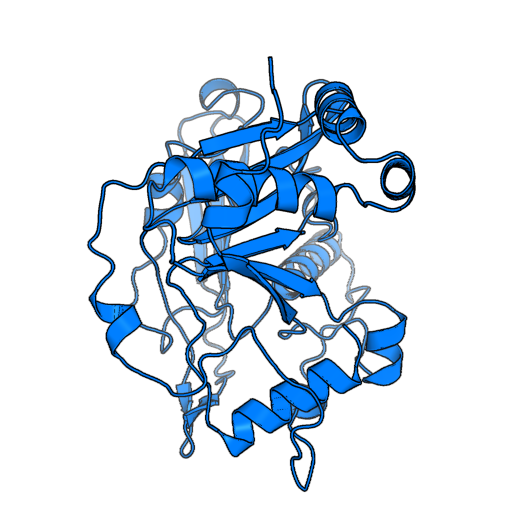0 75.19 280 VAL A CA 1
ATOM 2194 C C . VAL A 1 280 ? 22.776 -8.908 2.922 1.00 75.19 280 VAL A C 1
ATOM 2196 O O . VAL A 1 280 ? 22.974 -9.857 3.673 1.00 75.19 280 VAL A O 1
ATOM 2199 N N . LEU A 1 281 ? 22.191 -9.058 1.730 1.00 69.69 281 LEU A N 1
ATOM 2200 C CA . LEU A 1 281 ? 21.729 -10.355 1.220 1.00 69.69 281 LEU A CA 1
ATOM 2201 C C . LEU A 1 281 ? 22.854 -11.273 0.704 1.00 69.69 281 LEU A C 1
ATOM 2203 O O . LEU A 1 281 ? 22.559 -12.426 0.415 1.00 69.69 281 LEU A O 1
ATOM 2207 N N . ASP A 1 282 ? 24.090 -10.771 0.576 1.00 68.12 282 ASP A N 1
ATOM 2208 C CA . ASP A 1 282 ? 25.293 -11.514 0.134 1.00 68.12 282 ASP A CA 1
ATOM 2209 C C . ASP A 1 282 ? 25.059 -12.401 -1.110 1.00 68.12 282 ASP A C 1
ATOM 2211 O O . ASP A 1 282 ? 25.476 -13.554 -1.193 1.00 68.12 282 ASP A O 1
ATOM 2215 N N . MET A 1 283 ? 24.310 -11.845 -2.066 1.00 70.69 283 MET A N 1
ATOM 2216 C CA . MET A 1 283 ? 23.934 -12.488 -3.328 1.00 70.69 283 MET A CA 1
ATOM 2217 C C . MET A 1 283 ? 25.127 -12.569 -4.294 1.00 70.69 283 MET A C 1
ATOM 2219 O O . MET A 1 283 ? 26.111 -11.840 -4.139 1.00 70.69 283 MET A O 1
ATOM 2223 N N . ASP A 1 284 ? 25.030 -13.416 -5.323 1.00 71.75 284 ASP A N 1
ATOM 2224 C CA . ASP A 1 284 ? 26.089 -13.554 -6.331 1.00 71.75 284 ASP A CA 1
ATOM 2225 C C . ASP A 1 284 ? 26.380 -12.189 -7.011 1.00 71.75 284 ASP A C 1
ATOM 2227 O O . ASP A 1 284 ? 25.444 -11.495 -7.425 1.00 71.75 284 ASP A O 1
ATOM 2231 N N . PRO A 1 285 ? 27.653 -11.762 -7.146 1.00 69.56 285 PRO A N 1
ATOM 2232 C CA . PRO A 1 285 ? 28.031 -10.536 -7.855 1.00 69.56 285 PRO A CA 1
ATOM 2233 C C . PRO A 1 285 ? 27.447 -10.373 -9.272 1.00 69.56 285 PRO A C 1
ATOM 2235 O O . PRO A 1 285 ? 27.234 -9.235 -9.710 1.00 69.56 285 PRO A O 1
ATOM 2238 N N . GLU A 1 286 ? 27.178 -11.479 -9.971 1.00 72.94 286 GLU A N 1
ATOM 2239 C CA . GLU A 1 286 ? 26.593 -11.504 -11.316 1.00 72.94 286 GLU A CA 1
ATOM 2240 C C . GLU A 1 286 ? 25.049 -11.474 -11.311 1.00 72.94 286 GLU A C 1
ATOM 2242 O O . GLU A 1 286 ? 24.430 -11.243 -12.355 1.00 72.94 286 GLU A O 1
ATOM 2247 N N . GLU A 1 287 ? 24.390 -11.650 -10.158 1.00 71.69 287 GLU A N 1
ATOM 2248 C CA . GLU A 1 287 ? 22.928 -11.598 -10.078 1.00 71.69 287 GLU A CA 1
ATOM 2249 C C . GLU A 1 287 ? 22.368 -10.190 -10.344 1.00 71.69 287 GLU A C 1
ATOM 2251 O O . GLU A 1 287 ? 22.889 -9.147 -9.923 1.00 71.69 287 GLU A O 1
ATOM 2256 N N . VAL A 1 288 ? 21.237 -10.162 -11.057 1.00 73.25 288 VAL A N 1
ATOM 2257 C CA . VAL A 1 288 ? 20.517 -8.934 -11.412 1.00 73.25 288 VAL A CA 1
ATOM 2258 C C . VAL A 1 288 ? 19.428 -8.655 -10.382 1.00 73.25 288 VAL A C 1
ATOM 2260 O O . VAL A 1 288 ? 18.284 -9.117 -10.508 1.00 73.25 288 VAL A O 1
ATOM 2263 N N . VAL A 1 289 ? 19.786 -7.837 -9.393 1.00 76.75 289 VAL A N 1
ATOM 2264 C CA . VAL A 1 289 ? 18.850 -7.282 -8.413 1.00 76.75 289 VAL A CA 1
ATOM 2265 C C . VAL A 1 289 ? 17.951 -6.214 -9.036 1.00 76.75 289 VAL A C 1
ATOM 2267 O O . VAL A 1 289 ? 18.308 -5.531 -10.001 1.00 76.75 289 VAL A O 1
ATOM 2270 N N . GLN A 1 290 ? 16.761 -6.062 -8.465 1.00 80.62 290 GLN A N 1
ATOM 2271 C CA . GLN A 1 290 ? 15.715 -5.175 -8.959 1.00 80.62 290 GLN A CA 1
ATOM 2272 C C . GLN A 1 290 ? 15.061 -4.416 -7.805 1.00 80.62 290 GLN A C 1
ATOM 2274 O O . GLN A 1 290 ? 14.934 -4.932 -6.696 1.00 80.62 290 GLN A O 1
ATOM 2279 N N . VAL A 1 291 ? 14.625 -3.192 -8.079 1.00 82.12 291 VAL A N 1
ATOM 2280 C CA . VAL A 1 291 ? 13.665 -2.463 -7.250 1.00 82.12 291 VAL A CA 1
ATOM 2281 C C . VAL A 1 291 ? 12.424 -2.188 -8.083 1.00 82.12 291 VAL A C 1
ATOM 2283 O O . VAL A 1 291 ? 12.528 -1.851 -9.264 1.00 82.12 291 VAL A O 1
ATOM 2286 N N . SER A 1 292 ? 11.251 -2.347 -7.482 1.00 82.25 292 SER A N 1
ATOM 2287 C CA . SER A 1 292 ? 9.964 -2.136 -8.141 1.00 82.25 292 SER A CA 1
ATOM 2288 C C . SER A 1 292 ? 9.118 -1.191 -7.299 1.00 82.25 292 SER A C 1
ATOM 2290 O O . SER A 1 292 ? 8.769 -1.494 -6.165 1.00 82.25 292 SER A O 1
ATOM 2292 N N . CYS A 1 293 ? 8.785 -0.023 -7.832 1.00 82.88 293 CYS A N 1
ATOM 2293 C CA . CYS A 1 293 ? 8.007 0.975 -7.105 1.00 82.88 293 CYS A CA 1
ATOM 2294 C C . CYS A 1 293 ? 6.525 0.836 -7.458 1.00 82.88 293 CYS A C 1
ATOM 2296 O O . CYS A 1 293 ? 6.173 0.888 -8.639 1.00 82.88 293 CYS A O 1
ATOM 2298 N N . VAL A 1 294 ? 5.659 0.698 -6.451 1.00 82.00 294 VAL A N 1
ATOM 2299 C CA . VAL A 1 294 ? 4.202 0.738 -6.636 1.00 82.00 294 VAL A CA 1
ATOM 2300 C C . VAL A 1 294 ? 3.803 2.162 -7.009 1.00 82.00 294 VAL A C 1
ATOM 2302 O O . VAL A 1 294 ? 4.025 3.109 -6.255 1.00 82.00 294 VAL A O 1
ATOM 2305 N N . PHE A 1 295 ? 3.209 2.323 -8.186 1.00 81.56 295 PHE A N 1
ATOM 2306 C CA . PHE A 1 295 ? 2.752 3.604 -8.694 1.00 81.56 295 PHE A CA 1
ATOM 2307 C C . PHE A 1 295 ? 1.233 3.732 -8.549 1.00 81.56 295 PHE A C 1
ATOM 2309 O O . PHE A 1 295 ? 0.477 2.925 -9.086 1.00 81.56 295 PHE A O 1
ATOM 2316 N N . ASN A 1 296 ? 0.779 4.785 -7.863 1.00 82.56 296 ASN A N 1
ATOM 2317 C CA . ASN A 1 296 ? -0.641 5.105 -7.746 1.00 82.56 296 ASN A CA 1
ATOM 2318 C C . ASN A 1 296 ? -1.138 5.848 -9.002 1.00 82.56 296 ASN A C 1
ATOM 2320 O O . ASN A 1 296 ? -0.882 7.041 -9.188 1.00 82.56 296 ASN A O 1
ATOM 2324 N N . GLY A 1 297 ? -1.904 5.152 -9.843 1.00 83.12 297 GLY A N 1
ATOM 2325 C CA . GLY A 1 297 ? -2.536 5.692 -11.046 1.00 83.12 297 GLY A CA 1
ATOM 2326 C C . GLY A 1 297 ? -3.634 6.728 -10.785 1.00 83.12 297 GLY A C 1
ATOM 2327 O O . GLY A 1 297 ? -4.070 7.385 -11.726 1.00 83.12 297 GLY A O 1
ATOM 2328 N N . ARG A 1 298 ? -4.023 6.978 -9.524 1.00 83.12 298 ARG A N 1
ATOM 2329 C CA . ARG A 1 298 ? -4.939 8.071 -9.141 1.00 83.12 298 ARG A CA 1
ATOM 2330 C C . ARG A 1 298 ? -4.320 9.477 -9.209 1.00 83.12 298 ARG A C 1
ATOM 2332 O O . ARG A 1 298 ? -4.892 10.442 -8.702 1.00 83.12 298 ARG A O 1
ATOM 2339 N N . HIS A 1 299 ? -3.156 9.644 -9.835 1.00 80.81 299 HIS A N 1
ATOM 2340 C CA . HIS A 1 299 ? -2.617 10.975 -10.103 1.00 80.81 299 HIS A CA 1
ATOM 2341 C C . HIS A 1 299 ? -3.521 11.744 -11.085 1.00 80.81 299 HIS A C 1
ATOM 2343 O O . HIS A 1 299 ? -3.946 11.187 -12.095 1.00 80.81 299 HIS A O 1
ATOM 2349 N N . LYS A 1 300 ? -3.777 13.037 -10.827 1.00 74.38 300 LYS A N 1
ATOM 2350 C CA . LYS A 1 300 ? -4.793 13.860 -11.524 1.00 74.38 300 LYS A CA 1
ATOM 2351 C C . LYS A 1 300 ? -4.785 13.722 -13.053 1.00 74.38 300 LYS A C 1
ATOM 2353 O O . LYS A 1 300 ? -5.838 13.543 -13.651 1.00 74.38 300 LYS A O 1
ATOM 2358 N N . ASN A 1 301 ? -3.609 13.783 -13.676 1.00 77.94 301 ASN A N 1
ATOM 2359 C CA . ASN A 1 301 ? -3.488 13.687 -15.135 1.00 77.94 301 ASN A CA 1
ATOM 2360 C C . ASN A 1 301 ? -3.910 12.300 -15.653 1.00 77.94 301 ASN A C 1
ATOM 2362 O O . ASN A 1 301 ? -4.612 12.201 -16.648 1.00 77.94 301 ASN A O 1
ATOM 2366 N N . ILE A 1 302 ? -3.548 11.237 -14.931 1.00 81.94 302 ILE A N 1
ATOM 2367 C CA . ILE A 1 302 ? -3.825 9.847 -15.309 1.00 81.94 302 ILE A CA 1
ATOM 2368 C C . ILE A 1 302 ? -5.299 9.503 -15.078 1.00 81.94 302 ILE A C 1
ATOM 2370 O O . ILE A 1 302 ? -5.900 8.853 -15.926 1.00 81.94 302 ILE A O 1
ATOM 2374 N N . ILE A 1 303 ? -5.903 9.996 -13.989 1.00 82.25 303 ILE A N 1
ATOM 2375 C CA . ILE A 1 303 ? -7.357 9.914 -13.769 1.00 82.25 303 ILE A CA 1
ATOM 2376 C C . ILE A 1 303 ? -8.116 10.527 -14.944 1.00 82.25 303 ILE A C 1
ATOM 2378 O O . ILE A 1 303 ? -9.024 9.888 -15.468 1.00 82.25 303 ILE A O 1
ATOM 2382 N N . ASN A 1 304 ? -7.736 11.739 -15.362 1.00 82.44 304 ASN A N 1
ATOM 2383 C CA . ASN A 1 304 ? -8.392 12.435 -16.466 1.00 82.44 304 ASN A CA 1
ATOM 2384 C C . ASN A 1 304 ? -8.251 11.655 -17.782 1.00 82.44 304 ASN A C 1
ATOM 2386 O O . ASN A 1 304 ? -9.243 11.445 -18.470 1.00 82.44 304 ASN A O 1
ATOM 2390 N N . ASP A 1 305 ? -7.042 11.185 -18.105 1.00 87.06 305 ASP A N 1
ATOM 2391 C CA . ASP A 1 305 ? -6.772 10.410 -19.321 1.00 87.06 305 ASP A CA 1
ATOM 2392 C C . ASP A 1 305 ? -7.518 9.059 -19.339 1.00 87.06 305 ASP A C 1
ATOM 2394 O O . ASP A 1 305 ? -7.947 8.592 -20.396 1.00 87.06 305 ASP A O 1
ATOM 2398 N N . LEU A 1 306 ? -7.667 8.404 -18.182 1.00 85.38 306 LEU A N 1
ATOM 2399 C CA . LEU A 1 306 ? -8.418 7.152 -18.022 1.00 85.38 306 LEU A CA 1
ATOM 2400 C C . LEU A 1 306 ? -9.932 7.366 -17.830 1.00 85.38 306 LEU A C 1
ATOM 2402 O O . LEU A 1 306 ? -10.671 6.386 -17.811 1.00 85.38 306 LEU A O 1
ATOM 2406 N N . SER A 1 307 ? -10.397 8.612 -17.692 1.00 88.94 307 SER A N 1
ATOM 2407 C CA . SER A 1 307 ? -11.772 8.963 -17.300 1.00 88.94 307 SER A CA 1
ATOM 2408 C C . SER A 1 307 ? -12.244 8.274 -16.008 1.00 88.94 307 SER A C 1
ATOM 2410 O O . SER A 1 307 ? -13.424 7.945 -15.868 1.00 88.94 307 SER A O 1
ATOM 2412 N N . LEU A 1 308 ? -11.336 8.041 -15.053 1.00 90.25 308 LEU A N 1
ATOM 2413 C CA . LEU A 1 308 ? -11.687 7.396 -13.787 1.00 90.25 308 LEU A CA 1
ATOM 2414 C C . LEU A 1 308 ? -12.499 8.352 -12.891 1.00 90.25 308 LEU A C 1
ATOM 2416 O O . LEU A 1 308 ? -12.112 9.507 -12.705 1.00 90.25 308 LEU A O 1
ATOM 2420 N N . PRO A 1 309 ? -13.604 7.902 -12.278 1.00 90.31 309 PRO A N 1
ATOM 2421 C CA . PRO A 1 309 ? -14.316 8.700 -11.290 1.00 90.31 309 PRO A CA 1
ATOM 2422 C C . PRO A 1 309 ? -13.510 8.790 -9.986 1.00 90.31 309 PRO A C 1
ATOM 2424 O O . PRO A 1 309 ? -12.860 7.828 -9.579 1.00 90.31 309 PRO A O 1
ATOM 2427 N N . LEU A 1 310 ? -13.606 9.924 -9.280 1.00 88.00 310 LEU A N 1
ATOM 2428 C CA . LEU A 1 310 ? -12.914 10.149 -7.995 1.00 88.00 310 LEU A CA 1
ATOM 2429 C C . LEU A 1 310 ? -13.211 9.070 -6.942 1.00 88.00 310 LEU A C 1
ATOM 2431 O O . LEU A 1 310 ? -12.371 8.791 -6.093 1.00 88.00 310 LEU A O 1
ATOM 2435 N N . GLY A 1 311 ? -14.399 8.467 -7.008 1.00 86.69 311 GLY A N 1
ATOM 2436 C CA . GLY A 1 311 ? -14.825 7.396 -6.115 1.00 86.69 311 GLY A CA 1
ATOM 2437 C C . GLY A 1 311 ? -14.485 5.978 -6.569 1.00 86.69 311 GLY A C 1
ATOM 2438 O O . GLY A 1 311 ? -15.018 5.040 -5.982 1.00 86.69 311 GLY A O 1
ATOM 2439 N N . TYR A 1 312 ? -13.669 5.793 -7.615 1.00 88.81 312 TYR A N 1
ATOM 2440 C CA . TYR A 1 312 ? -13.264 4.461 -8.067 1.00 88.81 312 TYR A CA 1
ATOM 2441 C C . TYR A 1 312 ? -12.462 3.740 -6.974 1.00 88.81 312 TYR A C 1
ATOM 2443 O O . TYR A 1 312 ? -11.320 4.103 -6.669 1.00 88.81 312 TYR A O 1
ATOM 2451 N N . CYS A 1 313 ? -13.057 2.698 -6.394 1.00 82.56 313 CYS A N 1
ATOM 2452 C CA . CYS A 1 313 ? -12.507 2.006 -5.227 1.00 82.56 313 CYS A CA 1
ATOM 2453 C C . CYS A 1 313 ? -11.570 0.835 -5.573 1.00 82.56 313 CYS A C 1
ATOM 2455 O O . CYS A 1 313 ? -10.817 0.393 -4.709 1.00 82.56 313 CYS A O 1
ATOM 2457 N N . GLY A 1 314 ? -11.602 0.328 -6.812 1.00 82.19 314 GLY A N 1
ATOM 2458 C CA . GLY A 1 314 ? -10.794 -0.817 -7.250 1.00 82.19 314 GLY A CA 1
ATOM 2459 C C . GLY A 1 314 ? -9.293 -0.536 -7.358 1.00 82.19 314 GLY A C 1
ATOM 2460 O O . GLY A 1 314 ? -8.843 0.583 -7.138 1.00 82.19 314 GLY A O 1
ATOM 2461 N N . ASN A 1 315 ? -8.505 -1.540 -7.741 1.00 85.69 315 ASN A N 1
ATOM 2462 C CA . ASN A 1 315 ? -7.074 -1.350 -7.994 1.00 85.69 315 ASN A CA 1
ATOM 2463 C C . ASN A 1 315 ? -6.821 -0.343 -9.133 1.00 85.69 315 ASN A C 1
ATOM 2465 O O . ASN A 1 315 ? -7.351 -0.507 -10.231 1.00 85.69 315 ASN A O 1
ATOM 2469 N N . VAL A 1 316 ? -5.980 0.663 -8.876 1.00 87.62 316 VAL A N 1
ATOM 2470 C CA . VAL A 1 316 ? -5.371 1.567 -9.873 1.00 87.62 316 VAL A CA 1
ATOM 2471 C C . VAL A 1 316 ? -3.861 1.654 -9.609 1.00 87.62 316 VAL A C 1
ATOM 2473 O O . VAL A 1 316 ? -3.268 2.733 -9.572 1.00 87.62 316 VAL A O 1
ATOM 2476 N N . VAL A 1 317 ? -3.237 0.502 -9.369 1.00 83.19 317 VAL A N 1
ATOM 2477 C CA . VAL A 1 317 ? -1.802 0.366 -9.091 1.00 83.19 317 VAL A CA 1
ATOM 2478 C C . VAL A 1 317 ? -1.107 -0.431 -10.189 1.00 83.19 317 VAL A C 1
ATOM 2480 O O . VAL A 1 317 ? -1.698 -1.312 -10.807 1.00 83.19 317 VAL A O 1
ATOM 2483 N N . SER A 1 318 ? 0.156 -0.104 -10.438 1.00 79.94 318 SER A N 1
ATOM 2484 C CA . SER A 1 318 ? 1.049 -0.822 -11.352 1.00 79.94 318 SER A CA 1
ATOM 2485 C C . SER A 1 318 ? 2.496 -0.595 -10.900 1.00 79.94 318 SER A C 1
ATOM 2487 O O . SER A 1 318 ? 2.763 0.320 -10.117 1.00 79.94 318 SER A O 1
ATOM 2489 N N . HIS A 1 319 ? 3.431 -1.433 -11.340 1.00 75.88 319 HIS A N 1
ATOM 2490 C CA . HIS A 1 319 ? 4.823 -1.388 -10.900 1.00 75.88 319 HIS A CA 1
ATOM 2491 C C . HIS A 1 319 ? 5.707 -0.653 -11.910 1.00 75.88 319 HIS A C 1
ATOM 2493 O O . HIS A 1 319 ? 5.517 -0.746 -13.114 1.00 75.88 319 HIS A O 1
ATOM 2499 N N . SER A 1 320 ? 6.695 0.090 -11.419 1.00 75.00 320 SER A N 1
ATOM 2500 C CA . SER A 1 320 ? 7.787 0.616 -12.241 1.00 75.00 320 SER A CA 1
ATOM 2501 C C . SER A 1 320 ? 9.087 0.010 -11.743 1.00 75.00 320 SER A C 1
ATOM 2503 O O . SER A 1 320 ? 9.482 0.278 -10.608 1.00 75.00 320 SER A O 1
ATOM 2505 N N . SER A 1 321 ? 9.759 -0.777 -12.579 1.00 72.44 321 SER A N 1
ATOM 2506 C CA . SER A 1 321 ? 10.961 -1.514 -12.180 1.00 72.44 321 SER A CA 1
ATOM 2507 C C . SER A 1 321 ? 12.254 -0.899 -12.713 1.00 72.44 321 SER A C 1
ATOM 2509 O O . SER A 1 321 ? 12.327 -0.445 -13.853 1.00 72.44 321 SER A O 1
ATOM 2511 N N . ALA A 1 322 ? 13.297 -0.930 -11.885 1.00 73.62 322 ALA A N 1
ATOM 2512 C CA . ALA A 1 322 ? 14.675 -0.640 -12.263 1.00 73.62 322 ALA A CA 1
ATOM 2513 C C . ALA A 1 322 ? 15.570 -1.801 -11.810 1.00 73.62 322 ALA A C 1
ATOM 2515 O O . ALA A 1 322 ? 15.504 -2.225 -10.658 1.00 73.62 322 ALA A O 1
ATOM 2516 N N . ALA A 1 323 ? 16.404 -2.316 -12.713 1.00 67.44 323 ALA A N 1
ATOM 2517 C CA . ALA A 1 323 ? 17.246 -3.488 -12.478 1.00 67.44 323 ALA A CA 1
ATOM 2518 C C . ALA A 1 323 ? 18.722 -3.184 -12.764 1.00 67.44 323 ALA A C 1
ATOM 2520 O O . ALA A 1 323 ? 19.036 -2.342 -13.611 1.00 67.44 323 ALA A O 1
ATOM 2521 N N . ARG A 1 324 ? 19.634 -3.849 -12.046 1.00 66.56 324 ARG A N 1
ATOM 2522 C CA . ARG A 1 324 ? 21.086 -3.664 -12.189 1.00 66.56 324 ARG A CA 1
ATOM 2523 C C . ARG A 1 324 ? 21.854 -4.859 -11.617 1.00 66.56 324 ARG A C 1
ATOM 2525 O O . ARG A 1 324 ? 21.381 -5.485 -10.675 1.00 66.56 324 ARG A O 1
ATOM 2532 N N . SER A 1 325 ? 23.039 -5.156 -12.152 1.00 63.19 325 SER A N 1
ATOM 2533 C CA . SER A 1 325 ? 23.927 -6.175 -11.575 1.00 63.19 325 SER A CA 1
ATOM 2534 C C . SER A 1 325 ? 24.485 -5.741 -10.217 1.00 63.19 325 SER A C 1
ATOM 2536 O O . SER A 1 325 ? 24.744 -4.553 -9.976 1.00 63.19 325 SER A O 1
ATOM 2538 N N . LEU A 1 326 ? 24.692 -6.718 -9.334 1.00 58.56 326 LEU A N 1
ATOM 2539 C CA . LEU A 1 326 ? 25.228 -6.511 -7.991 1.00 58.56 326 LEU A CA 1
ATOM 2540 C C . LEU A 1 326 ? 26.654 -5.930 -8.011 1.00 58.56 326 LEU A C 1
ATOM 2542 O O . LEU A 1 326 ? 26.979 -5.046 -7.211 1.00 58.56 326 LEU A O 1
ATOM 2546 N N . GLU A 1 327 ? 27.468 -6.341 -8.989 1.00 56.72 327 GLU A N 1
ATOM 2547 C CA . GLU A 1 327 ? 28.837 -5.861 -9.221 1.00 56.72 327 GLU A CA 1
ATOM 2548 C C . GLU A 1 327 ? 28.946 -4.320 -9.266 1.00 56.72 327 GLU A C 1
ATOM 2550 O O . GLU A 1 327 ? 29.911 -3.731 -8.762 1.00 56.72 327 GLU A O 1
ATOM 2555 N N . PHE A 1 328 ? 27.926 -3.632 -9.802 1.00 61.03 328 PHE A N 1
ATOM 2556 C CA . PHE A 1 328 ? 27.887 -2.169 -9.801 1.00 61.03 328 PHE A CA 1
ATOM 2557 C C . PHE A 1 328 ? 27.834 -1.595 -8.376 1.00 61.03 328 PHE A C 1
ATOM 2559 O O . PHE A 1 328 ? 28.518 -0.612 -8.068 1.00 61.03 328 PHE A O 1
ATOM 2566 N N . TYR A 1 329 ? 27.032 -2.195 -7.492 1.00 57.22 329 TYR A N 1
ATOM 2567 C CA . TYR A 1 329 ? 26.863 -1.708 -6.125 1.00 57.22 329 TYR A CA 1
ATOM 2568 C C . TYR A 1 329 ? 28.128 -1.904 -5.298 1.00 57.22 329 TYR A C 1
ATOM 2570 O O . TYR A 1 329 ? 28.546 -0.948 -4.639 1.00 57.22 329 TYR A O 1
ATOM 2578 N N . ALA A 1 330 ? 28.772 -3.071 -5.416 1.00 56.47 330 ALA A N 1
ATOM 2579 C CA . ALA A 1 330 ? 30.038 -3.394 -4.755 1.00 56.47 330 ALA A CA 1
ATOM 2580 C C . ALA A 1 330 ? 31.168 -2.407 -5.114 1.00 56.47 330 ALA A C 1
ATOM 2582 O O . ALA A 1 330 ? 31.948 -1.997 -4.251 1.00 56.47 330 ALA A O 1
ATOM 2583 N N . LYS A 1 331 ? 31.225 -1.959 -6.377 1.00 54.75 331 LYS A N 1
ATOM 2584 C CA . LYS A 1 331 ? 32.183 -0.939 -6.842 1.00 54.75 331 LYS A CA 1
ATOM 2585 C C . LYS A 1 331 ? 31.794 0.484 -6.415 1.00 54.75 331 LYS A C 1
ATOM 2587 O O . LYS A 1 331 ? 32.667 1.326 -6.204 1.00 54.75 331 LYS A O 1
ATOM 2592 N N . SER A 1 332 ? 30.502 0.766 -6.235 1.00 55.34 332 SER A N 1
ATOM 2593 C CA . SER A 1 332 ? 29.993 2.075 -5.801 1.00 55.34 332 SER A CA 1
ATOM 2594 C C . SER A 1 332 ? 30.159 2.315 -4.287 1.00 55.34 332 SER A C 1
ATOM 2596 O O . SER A 1 332 ? 29.183 2.407 -3.539 1.00 55.34 332 SER A O 1
ATOM 2598 N N . ARG A 1 333 ? 31.392 2.458 -3.787 1.00 45.53 333 ARG A N 1
ATOM 2599 C CA . ARG A 1 333 ? 31.605 2.836 -2.376 1.00 45.53 333 ARG A CA 1
ATOM 2600 C C . ARG A 1 333 ? 30.936 4.178 -2.068 1.00 45.53 333 ARG A C 1
ATOM 2602 O O . ARG A 1 333 ? 31.366 5.225 -2.539 1.00 45.53 333 ARG A O 1
ATOM 2609 N N . TRP A 1 334 ? 29.878 4.127 -1.263 1.00 44.53 334 TRP A N 1
ATOM 2610 C CA . TRP A 1 334 ? 29.382 5.280 -0.523 1.00 44.53 334 TRP A CA 1
ATOM 2611 C C . TRP A 1 334 ? 29.958 5.102 0.872 1.00 44.53 334 TRP A C 1
ATOM 2613 O O . TRP A 1 334 ? 29.538 4.191 1.584 1.00 44.53 334 TRP A O 1
ATOM 2623 N N . ASN A 1 335 ? 30.959 5.904 1.227 1.00 33.16 335 ASN A N 1
ATOM 2624 C CA . ASN A 1 335 ? 31.524 5.874 2.570 1.00 33.16 335 ASN A CA 1
ATOM 2625 C C . ASN A 1 335 ? 30.517 6.536 3.519 1.00 33.16 335 ASN A C 1
ATOM 2627 O O . ASN A 1 335 ? 30.566 7.745 3.735 1.00 33.16 335 ASN A O 1
ATOM 2631 N N . MET A 1 336 ? 29.578 5.741 4.033 1.00 29.20 336 MET A N 1
ATOM 2632 C CA . MET A 1 336 ? 28.820 6.081 5.233 1.00 29.20 336 MET A CA 1
ATOM 2633 C C . MET A 1 336 ? 29.741 5.797 6.424 1.00 29.20 336 MET A C 1
ATOM 2635 O O . MET A 1 336 ? 29.971 4.636 6.768 1.00 29.20 336 MET A O 1
ATOM 2639 N N . HIS A 1 337 ? 30.328 6.863 6.965 1.00 28.20 337 HIS A N 1
ATOM 2640 C CA . HIS A 1 337 ? 31.114 6.884 8.199 1.00 28.20 337 HIS A CA 1
ATOM 2641 C C . HIS A 1 337 ? 30.368 7.716 9.240 1.00 28.20 337 HIS A C 1
ATOM 2643 O O . HIS A 1 337 ? 29.796 8.750 8.828 1.00 28.20 337 HIS A O 1
#

Sequence (337 aa):
MNAEYIRSVADLMVIKGRPGDKLSGNYIVSDITRTGLEDVDSGWGLPEYAGPPMTFPYLGYNVHYKNKGNDGILVLICQPLLAMERLKEGLGGELLVDCNGEGVLFIEAEADVSFEQLGHPIEPPLPYIDKILGNFPSYDGVLGCPLLLIQVIRMSCGGFILAINFNHAMFDGFGPSQFLNTRGEMAKGVEKPSIQPVWQRELLNARNPPRITQIHHEYLPEATDIDHQNFHQTEAVNRSFFLGPDQISAIRNHLPPHLLNCTTRFELLTACMWKCRTLVLDMDPEEVVQVSCVFNGRHKNIINDLSLPLGYCGNVVSHSSAARSLEFYAKSRWNMH